Protein AF-A0A7V8E9N5-F1 (afdb_monomer)

Sequence (297 aa):
MLHFYQQNFPTTLIHPPKATRILRQSRQALAIQHSASRPSDLAAIDSMHSLQGAISPNDRQLIVYSAFGFARGIVDVPVGFNGELWDPLSQQYPLGAGYRWLSTLMRFTSPDRVSPFGKGGINSYAYALNDPVNNSDPDGQFSVARFFGRKYNSYKKLKEIYSWGEDGDGFYKTTNDFFRKPKLVIFTHGQGQTISIAGQNKTQAQLTSWMSSNKINPEDYRKITLLACNLGKTNFPQHLADSTGVVVRAAGGTIDTTAWIPQKEGYYTKISMRIRRLPGDLPEDIYRLKTYSPHPS

Radius of gyration: 24.33 Å; Cα contacts (8 Å, |Δi|>4): 647; chains: 1; bounding box: 58×36×73 Å

Nearest PDB structures (foldseek):
  7ban-assembly1_A  TM=7.636E-01  e=1.002E-06  Homo sapiens
  8h8c-assembly1_A  TM=7.986E-01  e=5.576E-06  Vibrio parahaemolyticus RIMD 2210633
  7bam-assembly1_B  TM=7.598E-01  e=2.741E-06  Homo sapiens
  8uy4-assembly1_A  TM=5.990E-01  e=6.379E-03  Acinetobacter baumannii AB307-0294
  6zq8-assembly1_A  TM=6.965E-01  e=1.477E+00  Thermochaetoides thermophila DSM 1495

InterPro domains:
  IPR022385 Rhs repeat-associated core [TIGR03696] (65-141)

Mean predicted aligned error: 13.63 Å

pLDDT: mean 85.36, std 11.29, range [35.47, 97.0]

Solvent-accessible surface area (backbone atoms only — not comparable to full-atom values): 16287 Å² total; per-residue (Å²): 122,48,79,39,68,55,97,67,40,78,36,36,40,40,48,86,95,45,36,40,35,48,44,61,61,90,65,39,58,49,30,40,39,50,56,69,99,53,75,53,23,42,41,42,55,50,98,68,24,23,41,40,24,42,38,38,100,90,49,73,49,77,48,68,64,48,72,72,48,51,62,78,87,85,69,101,58,60,54,25,49,63,43,35,48,47,39,83,87,82,59,30,31,44,29,32,69,56,69,29,37,40,34,82,84,61,24,38,80,51,74,39,87,44,26,48,88,46,77,32,32,72,53,36,34,58,40,23,82,77,38,48,83,62,20,36,36,74,61,43,56,40,59,39,56,70,59,76,89,58,75,60,59,65,46,64,48,23,46,80,76,48,73,43,84,88,82,63,30,26,39,28,32,42,71,89,51,96,90,46,60,31,40,39,39,38,35,38,53,38,59,70,62,26,36,44,55,88,89,40,78,30,40,54,68,54,44,52,54,51,30,53,77,68,75,46,62,63,76,66,25,67,28,40,34,44,52,26,30,37,29,44,72,40,64,39,44,44,55,43,3,47,74,51,72,30,37,23,30,21,26,42,27,49,61,51,74,49,65,47,74,62,95,50,91,94,59,52,29,31,42,36,34,43,60,47,84,58,98,88,64,59,88,84,56,48,70,54,66,44,76,27,68,43,66,87,129

Structure (mmCIF, N/CA/C/O backbone):
data_AF-A0A7V8E9N5-F1
#
_entry.id   AF-A0A7V8E9N5-F1
#
loop_
_atom_site.group_PDB
_atom_site.id
_atom_site.type_symbol
_atom_site.label_atom_id
_atom_site.label_alt_id
_atom_site.label_comp_id
_atom_site.label_asym_id
_atom_site.label_entity_id
_atom_site.label_seq_id
_atom_site.pdbx_PDB_ins_code
_atom_site.Cartn_x
_atom_site.Cartn_y
_atom_site.Cartn_z
_atom_site.occupancy
_atom_site.B_iso_or_equiv
_atom_site.auth_seq_id
_atom_site.auth_comp_id
_atom_site.auth_asym_id
_atom_site.auth_atom_id
_atom_site.pdbx_PDB_model_num
ATOM 1 N N . MET A 1 1 ? 9.302 0.357 -36.407 1.00 82.31 1 MET A N 1
ATOM 2 C CA . MET A 1 1 ? 9.460 -0.009 -34.984 1.00 82.31 1 MET A CA 1
ATOM 3 C C . MET A 1 1 ? 8.311 -0.924 -34.622 1.00 82.31 1 MET A C 1
ATOM 5 O O . MET A 1 1 ? 7.177 -0.561 -34.902 1.00 82.31 1 MET A O 1
ATOM 9 N N . LEU A 1 2 ? 8.603 -2.121 -34.116 1.00 89.12 2 LEU A N 1
ATOM 10 C CA . LEU A 1 2 ? 7.592 -3.130 -33.789 1.00 89.12 2 LEU A CA 1
ATOM 11 C C . LEU A 1 2 ? 7.706 -3.510 -32.314 1.00 89.12 2 LEU A C 1
ATOM 13 O O . LEU A 1 2 ? 8.799 -3.833 -31.843 1.00 89.12 2 LEU A O 1
ATOM 17 N N . HIS A 1 3 ? 6.580 -3.494 -31.604 1.00 90.19 3 HIS A N 1
ATOM 18 C CA . HIS A 1 3 ? 6.479 -3.914 -30.208 1.00 90.19 3 HIS A CA 1
ATOM 19 C C . HIS A 1 3 ? 5.551 -5.116 -30.107 1.00 90.19 3 HIS A C 1
ATOM 21 O O . HIS A 1 3 ? 4.402 -5.066 -30.535 1.00 90.19 3 HIS A O 1
ATOM 27 N N . PHE A 1 4 ? 6.054 -6.197 -29.526 1.00 90.44 4 PHE A N 1
ATOM 28 C CA . PHE A 1 4 ? 5.296 -7.417 -29.291 1.00 90.44 4 PHE A CA 1
ATOM 29 C C . PHE A 1 4 ? 4.929 -7.498 -27.817 1.00 90.44 4 PHE A C 1
ATOM 31 O O . PHE A 1 4 ? 5.773 -7.262 -26.951 1.00 90.44 4 PHE A O 1
ATOM 38 N N . TYR A 1 5 ? 3.677 -7.845 -27.538 1.00 86.81 5 TYR A N 1
ATOM 39 C CA . TYR A 1 5 ? 3.126 -7.891 -26.189 1.00 86.81 5 TYR A CA 1
ATOM 40 C C . TYR A 1 5 ? 2.687 -9.305 -25.820 1.00 86.81 5 TYR A C 1
ATOM 42 O O . TYR A 1 5 ? 2.202 -10.066 -26.654 1.00 86.81 5 TYR A O 1
ATOM 50 N N . GLN A 1 6 ? 2.802 -9.633 -24.537 1.00 82.31 6 GLN A N 1
ATOM 51 C CA . GLN A 1 6 ? 2.190 -10.810 -23.931 1.00 82.31 6 GLN A CA 1
ATOM 52 C C . GLN A 1 6 ? 1.475 -10.361 -22.659 1.00 82.31 6 GLN A C 1
ATOM 54 O O . GLN A 1 6 ? 2.101 -9.756 -21.789 1.00 82.31 6 GLN A O 1
ATOM 59 N N . GLN A 1 7 ? 0.171 -10.641 -22.555 1.00 75.00 7 GLN A N 1
ATOM 60 C CA . GLN A 1 7 ? -0.653 -10.252 -21.399 1.00 75.00 7 GLN A CA 1
ATOM 61 C C . GLN A 1 7 ? -0.499 -8.757 -21.028 1.00 75.00 7 GLN A C 1
ATOM 63 O O . GLN A 1 7 ? -0.314 -8.423 -19.863 1.00 75.00 7 GLN A O 1
ATOM 68 N N . ASN A 1 8 ? -0.548 -7.867 -22.030 1.00 75.62 8 ASN A N 1
ATOM 69 C CA . ASN A 1 8 ? -0.398 -6.401 -21.937 1.00 75.62 8 ASN A CA 1
ATOM 70 C C . ASN A 1 8 ? 0.996 -5.852 -21.589 1.00 75.62 8 ASN A C 1
ATOM 72 O O . ASN A 1 8 ? 1.156 -4.636 -21.539 1.00 75.62 8 ASN A O 1
ATOM 76 N N . PHE A 1 9 ? 2.025 -6.693 -21.445 1.00 81.31 9 PHE A N 1
ATOM 77 C CA . PHE A 1 9 ? 3.395 -6.223 -21.205 1.00 81.31 9 PHE A CA 1
ATOM 78 C C . PHE A 1 9 ? 4.304 -6.443 -22.430 1.00 81.31 9 PHE A C 1
ATOM 80 O O . PHE A 1 9 ? 4.218 -7.498 -23.065 1.00 81.31 9 PHE A O 1
ATOM 87 N N . PRO A 1 10 ? 5.235 -5.516 -22.744 1.00 83.31 10 PRO A N 1
ATOM 88 C CA . PRO A 1 10 ? 6.084 -5.580 -23.944 1.00 83.31 10 PRO A CA 1
ATOM 89 C C . PRO A 1 10 ? 7.164 -6.658 -23.804 1.00 83.31 10 PRO A C 1
ATOM 91 O O . PRO A 1 10 ? 7.978 -6.569 -22.895 1.00 83.31 10 PRO A O 1
ATOM 94 N N . THR A 1 11 ? 7.175 -7.711 -24.612 1.00 89.69 11 THR A N 1
ATOM 95 C CA . THR A 1 11 ? 8.134 -8.828 -24.489 1.00 89.69 11 THR A CA 1
ATOM 96 C C . THR A 1 11 ? 9.292 -8.733 -25.466 1.00 89.69 11 THR A C 1
ATOM 98 O O . THR A 1 11 ? 10.397 -9.175 -25.158 1.00 89.69 11 THR A O 1
ATOM 101 N N . THR A 1 12 ? 9.064 -8.192 -26.658 1.00 92.31 12 THR A N 1
ATOM 102 C CA . THR A 1 12 ? 10.096 -8.034 -27.686 1.00 92.31 12 THR A CA 1
ATOM 103 C C . THR A 1 12 ? 9.909 -6.699 -28.388 1.00 92.31 12 THR A C 1
ATOM 105 O O . THR A 1 12 ? 8.798 -6.343 -28.777 1.00 92.31 12 THR A O 1
ATOM 108 N N . LEU A 1 13 ? 11.003 -5.964 -28.546 1.00 92.06 13 LEU A N 1
ATOM 109 C CA . LEU A 1 13 ? 11.065 -4.694 -29.251 1.00 92.06 13 LEU A CA 1
ATOM 110 C C . LEU A 1 13 ? 12.025 -4.830 -30.420 1.00 92.06 13 LEU A C 1
ATOM 112 O O . LEU A 1 13 ? 13.173 -5.220 -30.229 1.00 92.06 13 LEU A O 1
ATOM 116 N N . ILE A 1 14 ? 11.563 -4.497 -31.621 1.00 91.00 14 ILE A N 1
ATOM 117 C CA . ILE A 1 14 ? 12.371 -4.538 -32.839 1.00 91.00 14 ILE A CA 1
ATOM 118 C C . ILE A 1 14 ? 12.472 -3.121 -33.402 1.00 91.00 14 ILE A C 1
ATOM 120 O O . ILE A 1 14 ? 11.495 -2.530 -33.879 1.00 91.00 14 ILE A O 1
ATOM 124 N N . HIS A 1 15 ? 13.688 -2.592 -33.346 1.00 86.94 15 HIS A N 1
ATOM 125 C CA . HIS A 1 15 ? 14.096 -1.293 -33.864 1.00 86.94 15 HIS A CA 1
ATOM 126 C C . HIS A 1 15 ? 15.335 -1.513 -34.740 1.00 86.94 15 HIS A C 1
ATOM 128 O O . HIS A 1 15 ? 16.449 -1.348 -34.245 1.00 86.94 15 HIS A O 1
ATOM 134 N N . PRO A 1 16 ? 15.171 -1.942 -36.008 1.00 82.62 16 PRO A N 1
ATOM 135 C CA . PRO A 1 16 ? 16.289 -2.394 -36.830 1.00 82.62 16 PRO A CA 1
ATOM 136 C C . PRO A 1 16 ? 17.441 -1.375 -36.861 1.00 82.62 16 PRO A C 1
ATOM 138 O O . PRO A 1 16 ? 17.175 -0.182 -37.019 1.00 82.62 16 PRO A O 1
ATOM 141 N N . PRO A 1 17 ? 18.701 -1.819 -36.686 1.00 85.88 17 PRO A N 1
ATOM 142 C CA . PRO A 1 17 ? 19.157 -3.215 -36.612 1.00 85.88 17 PRO A CA 1
ATOM 143 C C . PRO A 1 17 ? 19.067 -3.857 -35.211 1.00 85.88 17 PRO A C 1
ATOM 145 O O . PRO A 1 17 ? 19.466 -5.006 -35.043 1.00 85.88 17 PRO A O 1
ATOM 148 N N . LYS A 1 18 ? 18.562 -3.140 -34.199 1.00 87.50 18 LYS A N 1
ATOM 149 C CA . LYS A 1 18 ? 18.454 -3.616 -32.815 1.00 87.50 18 LYS A CA 1
ATOM 150 C C . LYS A 1 18 ? 17.177 -4.436 -32.587 1.00 87.50 18 LYS A C 1
ATOM 152 O O . LYS A 1 18 ? 16.090 -4.091 -33.057 1.00 87.50 18 LYS A O 1
ATOM 157 N N . ALA A 1 19 ? 17.291 -5.484 -31.784 1.00 90.06 19 ALA A N 1
ATOM 158 C CA . ALA A 1 19 ? 16.169 -6.183 -31.178 1.00 90.06 19 ALA A CA 1
ATOM 159 C C . ALA A 1 19 ? 16.453 -6.420 -29.693 1.00 90.06 19 ALA A C 1
ATOM 161 O O . ALA A 1 19 ? 17.541 -6.851 -29.326 1.00 90.06 19 ALA A O 1
ATOM 162 N N . THR A 1 20 ? 15.473 -6.160 -28.838 1.00 92.31 20 THR A N 1
ATOM 163 C CA . THR A 1 20 ? 15.589 -6.369 -27.394 1.00 92.31 20 THR A CA 1
ATOM 164 C C . THR A 1 20 ? 14.456 -7.267 -26.936 1.00 92.31 20 THR A C 1
ATOM 166 O O . THR A 1 20 ? 13.294 -7.047 -27.284 1.00 92.31 20 THR A O 1
ATOM 169 N N . ARG A 1 21 ? 14.779 -8.290 -26.150 1.00 93.56 21 ARG A N 1
ATOM 170 C CA . ARG A 1 21 ? 13.809 -9.201 -25.546 1.00 93.56 21 ARG A CA 1
ATOM 171 C C . ARG A 1 21 ? 13.861 -9.060 -24.034 1.00 93.56 21 ARG A C 1
ATOM 173 O O . ARG A 1 21 ? 14.930 -9.024 -23.439 1.00 93.56 21 ARG A O 1
ATOM 180 N N . ILE A 1 22 ? 12.693 -9.007 -23.410 1.00 93.62 22 ILE A N 1
ATOM 181 C CA . ILE A 1 22 ? 12.564 -8.888 -21.961 1.00 93.62 22 ILE A CA 1
ATOM 182 C C . ILE A 1 22 ? 12.092 -10.233 -21.420 1.00 93.62 22 ILE A C 1
ATOM 184 O O . ILE A 1 22 ? 10.970 -10.664 -21.697 1.00 93.62 22 ILE A O 1
ATOM 188 N N . LEU A 1 23 ? 12.946 -10.890 -20.639 1.00 92.44 23 LEU A N 1
ATOM 189 C CA . LEU A 1 23 ? 12.569 -12.068 -19.871 1.00 92.44 23 LEU A CA 1
ATOM 190 C C . LEU A 1 23 ? 11.848 -11.618 -18.601 1.00 92.44 23 LEU A C 1
ATOM 192 O O . LEU A 1 23 ? 12.339 -10.760 -17.864 1.00 92.44 23 LEU A O 1
ATOM 196 N N . ARG A 1 24 ? 10.684 -12.206 -18.331 1.00 87.00 24 ARG A N 1
ATOM 197 C CA . ARG A 1 24 ? 9.838 -11.809 -17.205 1.00 87.00 24 ARG A CA 1
ATOM 198 C C . ARG A 1 24 ? 9.033 -12.956 -16.623 1.00 87.00 24 ARG A C 1
ATOM 200 O O . ARG A 1 24 ? 8.704 -13.908 -17.325 1.00 87.00 24 ARG A O 1
ATOM 207 N N . GLN A 1 25 ? 8.631 -12.781 -15.370 1.00 82.31 25 GLN A N 1
ATOM 208 C CA . GLN A 1 25 ? 7.566 -13.546 -14.730 1.00 82.31 25 GLN A CA 1
ATOM 209 C C . GLN A 1 25 ? 6.447 -12.577 -14.339 1.00 82.31 25 GLN A C 1
ATOM 211 O O . GLN A 1 25 ? 6.631 -11.717 -13.479 1.00 82.31 25 GLN A O 1
ATOM 216 N N . SER A 1 26 ? 5.274 -12.691 -14.973 1.00 76.69 26 SER A N 1
ATOM 217 C CA . SER A 1 26 ? 4.211 -11.682 -14.836 1.00 76.69 26 SER A CA 1
ATOM 218 C C . SER A 1 26 ? 4.769 -10.274 -15.131 1.00 76.69 26 SER A C 1
ATOM 220 O O . SER A 1 26 ? 5.304 -10.058 -16.213 1.00 76.69 26 SER A O 1
ATOM 222 N N . ARG A 1 27 ? 4.701 -9.325 -14.189 1.00 77.06 27 ARG A N 1
ATOM 223 C CA . ARG A 1 27 ? 5.220 -7.949 -14.341 1.00 77.06 27 ARG A CA 1
ATOM 224 C C . ARG A 1 27 ? 6.674 -7.760 -13.924 1.00 77.06 27 ARG A C 1
ATOM 226 O O . ARG A 1 27 ? 7.213 -6.669 -14.074 1.00 77.06 27 ARG A O 1
ATOM 233 N N . GLN A 1 28 ? 7.303 -8.791 -13.376 1.00 85.44 28 GLN A N 1
ATOM 234 C CA . GLN A 1 28 ? 8.678 -8.716 -12.902 1.00 85.44 28 GLN A CA 1
ATOM 235 C C . GLN A 1 28 ? 9.622 -8.949 -14.077 1.00 85.44 28 GLN A C 1
ATOM 237 O O . GLN A 1 28 ? 9.700 -10.065 -14.594 1.00 85.44 28 GLN A O 1
ATOM 242 N N . ALA A 1 29 ? 10.323 -7.901 -14.513 1.00 90.44 29 ALA A N 1
ATOM 243 C CA . ALA A 1 29 ? 11.455 -8.053 -15.418 1.00 90.44 29 ALA A CA 1
ATOM 244 C C . ALA A 1 29 ? 12.590 -8.770 -14.675 1.00 90.44 29 ALA A C 1
ATOM 246 O O . ALA A 1 29 ? 12.949 -8.377 -13.568 1.00 90.44 29 ALA A O 1
ATOM 247 N N . LEU A 1 30 ? 13.113 -9.834 -15.280 1.00 92.44 30 LEU A N 1
ATOM 248 C CA . LEU A 1 30 ? 14.173 -10.668 -14.710 1.00 92.44 30 LEU A CA 1
ATOM 249 C C . LEU A 1 30 ? 15.496 -10.445 -15.441 1.00 92.44 30 LEU A C 1
ATOM 251 O O . LEU A 1 30 ? 16.545 -10.326 -14.813 1.00 92.44 30 LEU A O 1
ATOM 255 N N . ALA A 1 31 ? 15.439 -10.359 -16.769 1.00 94.44 31 ALA A N 1
ATOM 256 C CA . ALA A 1 31 ? 16.600 -10.088 -17.599 1.00 94.44 31 ALA A CA 1
ATOM 257 C C . ALA A 1 31 ? 16.205 -9.367 -18.891 1.00 94.44 31 ALA A C 1
ATOM 259 O O . ALA A 1 31 ? 15.068 -9.475 -19.363 1.00 94.44 31 ALA A O 1
ATOM 260 N N . ILE A 1 32 ? 17.161 -8.654 -19.474 1.00 94.19 32 ILE A N 1
ATOM 261 C CA . ILE A 1 32 ? 17.034 -7.963 -20.753 1.00 94.19 32 ILE A CA 1
ATOM 262 C C . ILE A 1 32 ? 18.094 -8.543 -21.683 1.00 94.19 32 ILE A C 1
ATOM 264 O O . ILE A 1 32 ? 19.291 -8.460 -21.424 1.00 94.19 32 ILE A O 1
ATOM 268 N N . GLN A 1 33 ? 17.641 -9.165 -22.763 1.00 93.06 33 GLN A N 1
ATOM 269 C CA . GLN A 1 33 ? 18.494 -9.714 -23.801 1.00 93.06 33 GLN A CA 1
ATOM 270 C C . GLN A 1 33 ? 18.547 -8.742 -24.975 1.00 93.06 33 GLN A C 1
ATOM 272 O O . GLN A 1 33 ? 17.512 -8.271 -25.450 1.00 93.06 33 GLN A O 1
ATOM 277 N N . HIS A 1 34 ? 19.749 -8.495 -25.475 1.00 89.31 34 HIS A N 1
ATOM 278 C CA . HIS A 1 34 ? 19.997 -7.614 -26.610 1.00 89.31 34 HIS A CA 1
ATOM 279 C C . HIS A 1 34 ? 20.359 -8.424 -27.854 1.00 89.31 34 HIS A C 1
ATOM 281 O O . HIS A 1 34 ? 20.921 -9.513 -27.763 1.00 89.31 34 HIS A O 1
ATOM 287 N N . SER A 1 35 ? 20.039 -7.892 -29.029 1.00 82.31 35 SER A N 1
ATOM 288 C CA . SER A 1 35 ? 20.574 -8.358 -30.306 1.00 82.31 35 SER A CA 1
ATOM 289 C C . SER A 1 35 ? 22.056 -8.007 -30.414 1.00 82.31 35 SER A C 1
ATOM 291 O O . SER A 1 35 ? 22.456 -6.950 -29.926 1.00 82.31 35 SER A O 1
ATOM 293 N N . ALA A 1 36 ? 22.817 -8.813 -31.158 1.00 69.19 36 ALA A N 1
ATOM 294 C CA . ALA A 1 36 ? 24.282 -8.768 -31.267 1.00 69.19 36 ALA A CA 1
ATOM 295 C C . ALA A 1 36 ? 25.010 -9.327 -30.026 1.00 69.19 36 ALA A C 1
ATOM 297 O O . ALA A 1 36 ? 24.382 -9.737 -29.056 1.00 69.19 36 ALA A O 1
ATOM 298 N N . SER A 1 37 ? 26.345 -9.390 -30.064 1.00 72.62 37 SER A N 1
ATOM 299 C CA . SER A 1 37 ? 27.216 -9.995 -29.037 1.00 72.62 37 SER A CA 1
ATOM 300 C C . SER A 1 37 ? 27.291 -9.209 -27.714 1.00 72.62 37 SER A C 1
ATOM 302 O O . SER A 1 37 ? 28.296 -9.283 -27.005 1.00 72.62 37 SER A O 1
ATOM 304 N N . ARG A 1 38 ? 26.256 -8.428 -27.378 1.00 82.38 38 ARG A N 1
ATOM 305 C CA . ARG A 1 38 ? 26.140 -7.743 -26.088 1.00 82.38 38 ARG A CA 1
ATOM 306 C C . ARG A 1 38 ? 25.656 -8.755 -25.038 1.00 82.38 38 ARG A C 1
ATOM 308 O O . ARG A 1 38 ? 24.696 -9.481 -25.304 1.00 82.38 38 ARG A O 1
ATOM 315 N N . PRO A 1 39 ? 26.282 -8.816 -23.850 1.00 88.50 39 PRO A N 1
ATOM 316 C CA . PRO A 1 39 ? 25.782 -9.637 -22.755 1.00 88.50 39 PRO A CA 1
ATOM 317 C C . PRO A 1 39 ? 24.338 -9.275 -22.391 1.00 88.50 39 PRO A C 1
ATOM 319 O O . PRO A 1 39 ? 23.899 -8.143 -22.585 1.00 88.50 39 PRO A O 1
ATOM 322 N N . SER A 1 40 ? 23.598 -10.240 -21.850 1.00 92.38 40 SER A N 1
ATOM 323 C CA . SER A 1 40 ? 22.281 -9.949 -21.276 1.00 92.38 40 SER A CA 1
ATOM 324 C C . SER A 1 40 ? 22.438 -9.216 -19.947 1.00 92.38 40 SER A C 1
ATOM 326 O O . SER A 1 40 ? 23.343 -9.530 -19.173 1.00 92.38 40 SER A O 1
ATOM 328 N N . ASP A 1 41 ? 21.530 -8.285 -19.672 1.00 93.94 41 ASP A N 1
ATOM 329 C CA . ASP A 1 41 ? 21.475 -7.586 -18.395 1.00 93.94 41 ASP A CA 1
ATOM 330 C C . ASP A 1 41 ? 20.549 -8.334 -17.432 1.00 93.94 41 ASP A C 1
ATOM 332 O O . ASP A 1 41 ? 19.427 -8.702 -17.789 1.00 93.94 41 ASP A O 1
ATOM 336 N N . LEU A 1 42 ? 20.982 -8.511 -16.188 1.00 95.81 42 LEU A N 1
ATOM 337 C CA . LEU A 1 42 ? 20.103 -8.859 -15.079 1.00 95.81 42 LEU A CA 1
ATOM 338 C C . LEU A 1 42 ? 19.360 -7.610 -14.607 1.00 95.81 42 LEU A C 1
ATOM 340 O O . LEU A 1 42 ? 19.957 -6.550 -14.403 1.00 95.81 42 LEU A O 1
ATOM 344 N N . ALA A 1 43 ? 18.050 -7.749 -14.422 1.00 94.81 43 ALA A N 1
ATOM 345 C CA . ALA A 1 43 ? 17.187 -6.664 -13.988 1.00 94.81 43 ALA A CA 1
ATOM 346 C C . ALA A 1 43 ? 17.100 -6.622 -12.456 1.00 94.81 43 ALA A C 1
ATOM 348 O O . ALA A 1 43 ? 16.636 -7.566 -11.817 1.00 94.81 43 ALA A O 1
ATOM 349 N N . ALA A 1 44 ? 17.496 -5.499 -11.863 1.00 94.12 44 ALA A N 1
ATOM 350 C CA . ALA A 1 44 ? 17.208 -5.181 -10.471 1.00 94.12 44 ALA A CA 1
ATOM 351 C C . ALA A 1 44 ? 15.928 -4.342 -10.412 1.00 94.12 44 ALA A C 1
ATOM 353 O O . ALA A 1 44 ? 15.882 -3.245 -10.967 1.00 94.12 44 ALA A O 1
ATOM 354 N N . ILE A 1 45 ? 14.889 -4.842 -9.742 1.00 91.19 45 ILE A N 1
ATOM 355 C CA . ILE A 1 45 ? 13.580 -4.181 -9.650 1.00 91.19 45 ILE A CA 1
ATOM 356 C C . ILE A 1 45 ? 13.181 -3.914 -8.199 1.00 91.19 45 ILE A C 1
ATOM 358 O O . ILE A 1 45 ? 13.553 -4.660 -7.292 1.00 91.19 45 ILE A O 1
ATOM 362 N N . ASP A 1 46 ? 12.384 -2.871 -7.977 1.00 86.62 46 ASP A N 1
ATOM 363 C CA . ASP A 1 46 ? 11.758 -2.622 -6.678 1.00 86.62 46 ASP A CA 1
ATOM 364 C C . ASP A 1 46 ? 10.446 -3.412 -6.487 1.00 86.62 46 ASP A C 1
ATOM 366 O O . ASP A 1 46 ? 9.999 -4.191 -7.337 1.00 86.62 46 ASP A O 1
ATOM 370 N N . SER A 1 47 ? 9.787 -3.193 -5.345 1.00 81.75 47 SER A N 1
ATOM 371 C CA . SER A 1 47 ? 8.511 -3.846 -5.027 1.00 81.75 47 SER A CA 1
ATOM 372 C C . SER A 1 47 ? 7.340 -3.442 -5.935 1.00 81.75 47 SER A C 1
ATOM 374 O O . SER A 1 47 ? 6.350 -4.170 -5.988 1.00 81.75 47 SER A O 1
ATOM 376 N N . MET A 1 48 ? 7.455 -2.318 -6.648 1.00 81.19 48 MET A N 1
ATOM 377 C CA . MET A 1 48 ? 6.484 -1.831 -7.633 1.00 81.19 48 MET A CA 1
ATOM 378 C C . MET A 1 48 ? 6.819 -2.294 -9.064 1.00 81.19 48 MET A C 1
ATOM 380 O O . MET A 1 48 ? 6.025 -2.086 -9.987 1.00 81.19 48 MET A O 1
ATOM 384 N N . HIS A 1 49 ? 7.924 -3.033 -9.219 1.00 88.00 49 HIS A N 1
ATOM 385 C CA . HIS A 1 49 ? 8.504 -3.528 -10.470 1.00 88.00 49 HIS A CA 1
ATOM 386 C C . HIS A 1 49 ? 9.203 -2.457 -11.307 1.00 88.00 49 HIS A C 1
ATOM 388 O O . HIS A 1 49 ? 9.503 -2.705 -12.472 1.00 88.00 49 HIS A O 1
ATOM 394 N N . SER A 1 50 ? 9.490 -1.288 -10.731 1.00 92.12 50 SER A N 1
ATOM 395 C CA . SER A 1 50 ? 10.316 -0.291 -11.410 1.00 92.12 50 SER A CA 1
ATOM 396 C C . SER A 1 50 ? 11.748 -0.799 -11.501 1.00 92.12 50 SER A C 1
ATOM 398 O O . SER A 1 50 ? 12.300 -1.279 -10.508 1.00 92.12 50 SER A O 1
ATOM 400 N N . LEU A 1 51 ? 12.349 -0.692 -12.684 1.00 93.81 51 LEU A N 1
ATOM 401 C CA . LEU A 1 51 ? 13.721 -1.132 -12.913 1.00 93.81 51 LEU A CA 1
ATOM 402 C C . LEU A 1 51 ? 14.726 -0.163 -12.283 1.00 93.81 51 LEU A C 1
ATOM 404 O O . LEU A 1 51 ? 14.965 0.906 -12.829 1.00 93.81 51 LEU A O 1
ATOM 408 N N . GLN A 1 52 ? 15.338 -0.555 -11.171 1.00 94.81 52 GLN A N 1
ATOM 409 C CA . GLN A 1 52 ? 16.358 0.210 -10.444 1.00 94.81 52 GLN A CA 1
ATOM 410 C C . GLN A 1 52 ? 17.766 0.012 -11.027 1.00 94.81 52 GLN A C 1
ATOM 412 O O . GLN A 1 52 ? 18.666 0.817 -10.787 1.00 94.81 52 GLN A O 1
ATOM 417 N N . GLY A 1 53 ? 17.975 -1.050 -11.808 1.00 93.62 53 GLY A N 1
ATOM 418 C CA . GLY A 1 53 ? 19.196 -1.191 -12.587 1.00 93.62 53 GLY A CA 1
ATOM 419 C C . GLY A 1 53 ? 19.195 -2.340 -13.586 1.00 93.62 53 GLY A C 1
ATOM 420 O O . GLY A 1 53 ? 18.469 -3.321 -13.427 1.00 93.62 53 GLY A O 1
ATOM 421 N N . ALA A 1 54 ? 20.046 -2.199 -14.597 1.00 93.94 54 ALA A N 1
ATOM 422 C CA . ALA A 1 54 ? 20.387 -3.217 -15.583 1.00 93.94 54 ALA A CA 1
ATOM 423 C C . ALA A 1 54 ? 21.883 -3.526 -15.435 1.00 93.94 54 ALA A C 1
ATOM 425 O O . ALA A 1 54 ? 22.717 -2.619 -15.498 1.00 93.94 54 ALA A O 1
ATOM 426 N N . ILE A 1 55 ? 22.209 -4.784 -15.132 1.00 94.00 55 ILE A N 1
ATOM 427 C CA . ILE A 1 55 ? 23.555 -5.192 -14.714 1.00 94.00 55 ILE A CA 1
ATOM 428 C C . ILE A 1 55 ? 24.063 -6.300 -15.632 1.00 94.00 55 ILE A C 1
ATOM 430 O O . ILE A 1 55 ? 23.472 -7.377 -15.684 1.00 94.00 55 ILE A O 1
ATOM 434 N N . SER A 1 56 ? 25.194 -6.070 -16.285 1.00 91.88 56 SER A N 1
ATOM 435 C CA . SER A 1 56 ? 25.947 -7.069 -17.044 1.00 91.88 56 SER A CA 1
ATOM 436 C C . SER A 1 56 ? 27.368 -7.211 -16.479 1.00 91.88 56 SER A C 1
ATOM 438 O O . SER A 1 56 ? 27.758 -6.435 -15.606 1.00 91.88 56 SER A O 1
ATOM 440 N N . PRO A 1 57 ? 28.178 -8.180 -16.949 1.00 89.00 57 PRO A N 1
ATOM 441 C CA . PRO A 1 57 ? 29.545 -8.354 -16.454 1.00 89.00 57 PRO A CA 1
ATOM 442 C C . PRO A 1 57 ? 30.439 -7.113 -16.593 1.00 89.00 57 PRO A C 1
ATOM 444 O O . PRO A 1 57 ? 31.315 -6.906 -15.761 1.00 89.00 57 PRO A O 1
ATOM 447 N N . ASN A 1 58 ? 30.209 -6.293 -17.623 1.00 85.88 58 ASN A N 1
ATOM 448 C CA . ASN A 1 58 ? 31.087 -5.173 -17.977 1.00 85.88 58 ASN A CA 1
ATOM 449 C C . ASN A 1 58 ? 30.428 -3.799 -17.803 1.00 85.88 58 ASN A C 1
ATOM 451 O O . ASN A 1 58 ? 31.101 -2.786 -17.971 1.00 85.88 58 ASN A O 1
ATOM 455 N N . ASP A 1 59 ? 29.127 -3.752 -17.516 1.00 87.12 59 ASP A N 1
ATOM 456 C CA . ASP A 1 59 ? 28.373 -2.504 -17.443 1.00 87.12 59 ASP A CA 1
ATOM 457 C C . ASP A 1 59 ? 27.262 -2.585 -16.394 1.00 87.12 59 ASP A C 1
ATOM 459 O O . ASP A 1 59 ? 26.644 -3.633 -16.181 1.00 87.12 59 ASP A O 1
ATOM 463 N N . ARG A 1 60 ? 27.001 -1.457 -15.739 1.00 90.62 60 ARG A N 1
ATOM 464 C CA . ARG A 1 60 ? 25.961 -1.317 -14.728 1.00 90.62 60 ARG A CA 1
ATOM 465 C C . ARG A 1 60 ? 25.301 0.040 -14.870 1.00 90.62 60 ARG A C 1
ATOM 467 O O . ARG A 1 60 ? 25.859 1.060 -14.471 1.00 90.62 60 ARG A O 1
ATOM 474 N N . GLN A 1 61 ? 24.049 0.021 -15.299 1.00 91.00 61 GLN A N 1
ATOM 475 C CA . GLN A 1 61 ? 23.202 1.198 -15.279 1.00 91.00 61 GLN A CA 1
ATOM 476 C C . GLN A 1 61 ? 22.313 1.174 -14.043 1.00 91.00 61 GLN A C 1
ATOM 478 O O . GLN A 1 61 ? 21.556 0.228 -13.826 1.00 91.00 61 GLN A O 1
ATOM 483 N N . LEU A 1 62 ? 22.400 2.224 -13.232 1.00 93.12 62 LEU A N 1
ATOM 484 C CA . LEU A 1 62 ? 21.501 2.460 -12.108 1.00 93.12 62 LEU A CA 1
ATOM 485 C C . LEU A 1 62 ? 20.490 3.534 -12.482 1.00 93.12 62 LEU A C 1
ATOM 487 O O . LEU A 1 62 ? 20.838 4.524 -13.123 1.00 93.12 62 LEU A O 1
ATOM 491 N N . ILE A 1 63 ? 19.244 3.338 -12.066 1.00 93.94 63 ILE A N 1
ATOM 492 C CA . ILE A 1 63 ? 18.140 4.236 -12.380 1.00 93.94 63 ILE A CA 1
ATOM 493 C C . ILE A 1 63 ? 17.437 4.593 -11.078 1.00 93.94 63 ILE A C 1
ATOM 495 O O . ILE A 1 63 ? 17.083 3.717 -10.296 1.00 93.94 63 ILE A O 1
ATOM 499 N N . VAL A 1 64 ? 17.230 5.890 -10.856 1.00 93.69 64 VAL A N 1
ATOM 500 C CA . VAL A 1 64 ? 16.510 6.419 -9.695 1.00 93.69 64 VAL A CA 1
ATOM 501 C C . VAL A 1 64 ? 15.303 7.193 -10.198 1.00 93.69 64 VAL A C 1
ATOM 503 O O . VAL A 1 64 ? 15.449 8.113 -11.004 1.00 93.69 64 VAL A O 1
ATOM 506 N N . TYR A 1 65 ? 14.119 6.824 -9.715 1.00 94.62 65 TYR A N 1
ATOM 507 C CA . TYR A 1 65 ? 12.861 7.447 -10.117 1.00 94.62 65 TYR A CA 1
ATOM 508 C C . TYR A 1 65 ? 12.348 8.423 -9.063 1.00 94.62 65 TYR A C 1
ATOM 510 O O . TYR A 1 65 ? 12.470 8.191 -7.860 1.00 94.62 65 TYR A O 1
ATOM 518 N N . SER A 1 66 ? 11.682 9.480 -9.523 1.00 94.75 66 SER A N 1
ATOM 519 C CA . SER A 1 66 ? 10.722 10.208 -8.697 1.00 94.75 66 SER A CA 1
ATOM 520 C C . SER A 1 66 ? 9.495 9.337 -8.398 1.00 94.75 66 SER A C 1
ATOM 522 O O . SER A 1 66 ? 9.265 8.316 -9.050 1.00 94.75 66 SER A O 1
ATOM 524 N N . ALA A 1 67 ? 8.646 9.776 -7.464 1.00 93.25 67 ALA A N 1
ATOM 525 C CA . ALA A 1 67 ? 7.393 9.084 -7.149 1.00 93.25 67 ALA A CA 1
ATOM 526 C C . ALA A 1 67 ? 6.503 8.849 -8.389 1.00 93.25 67 ALA A C 1
ATOM 528 O O . ALA A 1 67 ? 5.820 7.835 -8.472 1.00 93.25 67 ALA A O 1
ATOM 529 N N . PHE A 1 68 ? 6.543 9.757 -9.369 1.00 95.12 68 PHE A N 1
ATOM 530 C CA . PHE A 1 68 ? 5.767 9.678 -10.611 1.00 95.12 68 PHE A CA 1
ATOM 531 C C . PHE A 1 68 ? 6.531 9.035 -11.781 1.00 95.12 68 PHE A C 1
ATOM 533 O O . PHE A 1 68 ? 6.086 9.120 -12.922 1.00 95.12 68 PHE A O 1
ATOM 540 N N . GLY A 1 69 ? 7.671 8.390 -11.522 1.00 93.94 69 GLY A N 1
ATOM 541 C CA . GLY A 1 69 ? 8.389 7.610 -12.532 1.00 93.94 69 GLY A CA 1
ATOM 542 C C . GLY A 1 69 ? 9.330 8.406 -13.433 1.00 93.94 69 GLY A C 1
ATOM 543 O O . GLY A 1 69 ? 9.863 7.850 -14.394 1.00 93.94 69 GLY A O 1
ATOM 544 N N . PHE A 1 70 ? 9.574 9.685 -13.137 1.00 93.88 70 PHE A N 1
ATOM 545 C CA . PHE A 1 70 ? 10.587 10.457 -13.857 1.00 93.88 70 PHE A CA 1
ATOM 546 C C . PHE A 1 70 ? 11.986 9.998 -13.445 1.00 93.88 70 PHE A C 1
ATOM 548 O O . PHE A 1 70 ? 12.294 9.964 -12.255 1.00 93.88 70 PHE A O 1
ATOM 555 N N . ALA A 1 71 ? 12.838 9.715 -14.423 1.00 91.19 71 ALA A N 1
ATOM 556 C CA . ALA A 1 71 ? 14.258 9.459 -14.231 1.00 91.19 71 ALA A CA 1
ATOM 557 C C . ALA A 1 71 ? 15.051 10.095 -15.379 1.00 91.19 71 ALA A C 1
ATOM 559 O O . ALA A 1 71 ? 14.538 10.266 -16.485 1.00 91.19 71 ALA A O 1
ATOM 560 N N . ARG A 1 72 ? 16.308 10.460 -15.116 1.00 85.06 72 ARG A N 1
ATOM 561 C CA . ARG A 1 72 ? 17.227 11.005 -16.126 1.00 85.06 72 ARG A CA 1
ATOM 562 C C . ARG A 1 72 ? 18.220 9.936 -16.563 1.00 85.06 72 ARG A C 1
ATOM 564 O O . ARG A 1 72 ? 18.618 9.107 -15.754 1.00 85.06 72 ARG A O 1
ATOM 571 N N . GLY A 1 73 ? 18.655 10.000 -17.821 1.00 79.38 73 GLY A N 1
ATOM 572 C CA . GLY A 1 73 ? 19.761 9.171 -18.311 1.00 79.38 73 GLY A CA 1
ATOM 573 C C . GLY A 1 73 ? 19.437 7.679 -18.442 1.00 79.38 73 GLY A C 1
ATOM 574 O O . GLY A 1 73 ? 20.340 6.856 -18.309 1.00 79.38 73 GLY A O 1
ATOM 575 N N . ILE A 1 74 ? 18.173 7.318 -18.697 1.00 84.19 74 ILE A N 1
ATOM 576 C CA . ILE A 1 74 ? 17.821 5.957 -19.130 1.00 84.19 74 ILE A CA 1
ATOM 577 C C . ILE A 1 74 ? 18.314 5.780 -20.571 1.00 84.19 74 ILE A C 1
ATOM 579 O O . ILE A 1 74 ? 17.976 6.576 -21.446 1.00 84.19 74 ILE A O 1
ATOM 583 N N . VAL A 1 75 ? 19.106 4.741 -20.818 1.00 81.62 75 VAL A N 1
ATOM 584 C CA . VAL A 1 75 ? 19.785 4.485 -22.099 1.00 81.62 75 VAL A CA 1
ATOM 585 C C . VAL A 1 75 ? 19.681 3.002 -22.406 1.00 81.62 75 VAL A C 1
ATOM 587 O O . VAL A 1 75 ? 19.988 2.200 -21.544 1.00 81.62 75 VAL A O 1
ATOM 590 N N . ASP A 1 76 ? 19.261 2.635 -23.618 1.00 81.00 76 ASP A N 1
ATOM 591 C CA . ASP A 1 76 ? 19.218 1.240 -24.097 1.00 81.00 76 ASP A CA 1
ATOM 592 C C . ASP A 1 76 ? 18.465 0.235 -23.183 1.00 81.00 76 ASP A C 1
ATOM 594 O O . ASP A 1 76 ? 18.642 -0.977 -23.303 1.00 81.00 76 ASP A O 1
ATOM 598 N N . VAL A 1 77 ? 17.558 0.711 -22.322 1.00 87.19 77 VAL A N 1
ATOM 599 C CA . VAL A 1 77 ? 16.683 -0.131 -21.495 1.00 87.19 77 VAL A CA 1
ATOM 600 C C . VAL A 1 77 ? 15.217 0.116 -21.879 1.00 87.19 77 VAL A C 1
ATOM 602 O O . VAL A 1 77 ? 14.733 1.240 -21.742 1.00 87.19 77 VAL A O 1
ATOM 605 N N . PRO A 1 78 ? 14.478 -0.914 -22.334 1.00 88.62 78 PRO A N 1
ATOM 606 C CA . PRO A 1 78 ? 13.101 -0.748 -22.803 1.00 88.62 78 PRO A CA 1
ATOM 607 C C . PRO A 1 78 ? 12.045 -0.705 -21.688 1.00 88.62 78 PRO A C 1
ATOM 609 O O . PRO A 1 78 ? 10.898 -0.373 -21.960 1.00 88.62 78 PRO A O 1
ATOM 612 N N . VAL A 1 79 ? 12.383 -1.078 -20.450 1.00 90.75 79 VAL A N 1
ATOM 613 C CA . VAL A 1 79 ? 11.439 -1.170 -19.322 1.00 90.75 79 VAL A CA 1
ATOM 614 C C . VAL A 1 79 ? 11.907 -0.270 -18.190 1.00 90.75 79 VAL A C 1
ATOM 616 O O . VAL A 1 79 ? 13.069 -0.345 -17.802 1.00 90.75 79 VAL A O 1
ATOM 619 N N . GLY A 1 80 ? 11.007 0.547 -17.646 1.00 92.56 80 GLY A N 1
ATOM 620 C CA . GLY A 1 80 ? 11.331 1.518 -16.602 1.00 92.56 80 GLY A CA 1
ATOM 621 C C . GLY A 1 80 ? 10.393 1.443 -15.400 1.00 92.56 80 GLY A C 1
ATOM 622 O O . GLY A 1 80 ? 10.232 0.390 -14.774 1.00 92.56 80 GLY A O 1
ATOM 623 N N . PHE A 1 81 ? 9.792 2.583 -15.058 1.00 93.31 81 PHE A N 1
ATOM 624 C CA . PHE A 1 81 ? 8.866 2.730 -13.937 1.00 93.31 81 PHE A CA 1
ATOM 625 C C . PHE A 1 81 ? 7.711 1.721 -13.989 1.00 93.31 81 PHE A C 1
ATOM 627 O O . PHE A 1 81 ? 7.098 1.509 -15.033 1.00 93.31 81 PHE A O 1
ATOM 634 N N . ASN A 1 82 ? 7.396 1.092 -12.852 1.00 90.19 82 ASN A N 1
ATOM 635 C CA . ASN A 1 82 ? 6.313 0.114 -12.703 1.00 90.19 82 ASN A CA 1
ATOM 636 C C . ASN A 1 82 ? 6.343 -1.085 -13.671 1.00 90.19 82 ASN A C 1
ATOM 638 O O . ASN A 1 82 ? 5.321 -1.767 -13.834 1.00 90.19 82 ASN A O 1
ATOM 642 N N . GLY A 1 83 ? 7.497 -1.373 -14.277 1.00 89.19 83 GLY A N 1
ATOM 643 C CA . GLY A 1 83 ? 7.646 -2.414 -15.292 1.00 89.19 83 GLY A CA 1
ATOM 644 C C . GLY A 1 83 ? 7.013 -2.044 -16.638 1.00 89.19 83 GLY A C 1
ATOM 645 O O . GLY A 1 83 ? 6.824 -2.921 -17.481 1.00 89.19 83 GLY A O 1
ATOM 646 N N . GLU A 1 84 ? 6.665 -0.770 -16.829 1.00 90.75 84 GLU A N 1
ATOM 647 C CA . GLU A 1 84 ? 6.089 -0.244 -18.062 1.00 90.75 84 GLU A CA 1
ATOM 648 C C . GLU A 1 84 ? 7.169 0.037 -19.105 1.00 90.75 84 GLU A C 1
ATOM 650 O O . GLU A 1 84 ? 8.352 0.202 -18.789 1.00 90.75 84 GLU A O 1
ATOM 655 N N . LEU A 1 85 ? 6.743 0.096 -20.366 1.00 91.62 85 LEU A N 1
ATOM 656 C CA . LEU A 1 85 ? 7.620 0.463 -21.467 1.00 91.62 85 LEU A CA 1
ATOM 657 C C . LEU A 1 85 ? 8.117 1.900 -21.287 1.00 91.62 85 LEU A C 1
ATOM 659 O O . LEU A 1 85 ? 7.308 2.795 -21.072 1.00 91.62 85 LEU A O 1
ATOM 663 N N . TRP A 1 86 ? 9.417 2.131 -21.425 1.00 92.06 86 TRP A N 1
ATOM 664 C CA . TRP A 1 86 ? 9.951 3.484 -21.550 1.00 92.06 86 TRP A CA 1
ATOM 665 C C . TRP A 1 86 ? 10.026 3.870 -23.029 1.00 92.06 86 TRP A C 1
ATOM 667 O O . TRP A 1 86 ? 10.714 3.197 -23.798 1.00 92.06 86 TRP A O 1
ATOM 677 N N . ASP A 1 87 ? 9.334 4.942 -23.431 1.00 90.31 87 ASP A N 1
ATOM 678 C CA . ASP A 1 87 ? 9.486 5.513 -24.770 1.00 90.31 87 ASP A CA 1
ATOM 679 C C . ASP A 1 87 ? 10.504 6.671 -24.751 1.00 90.31 87 ASP A C 1
ATOM 681 O O . ASP A 1 87 ? 10.203 7.752 -24.235 1.00 90.31 87 ASP A O 1
ATOM 685 N N . PRO A 1 88 ? 11.710 6.488 -25.319 1.00 85.44 88 PRO A N 1
ATOM 686 C CA . PRO A 1 88 ? 12.776 7.483 -25.233 1.00 85.44 88 PRO A CA 1
ATOM 687 C C . PRO A 1 88 ? 12.513 8.738 -26.077 1.00 85.44 88 PRO A C 1
ATOM 689 O O . PRO A 1 88 ? 13.126 9.770 -25.813 1.00 85.44 88 PRO A O 1
ATOM 692 N N . LEU A 1 89 ? 11.630 8.669 -27.082 1.00 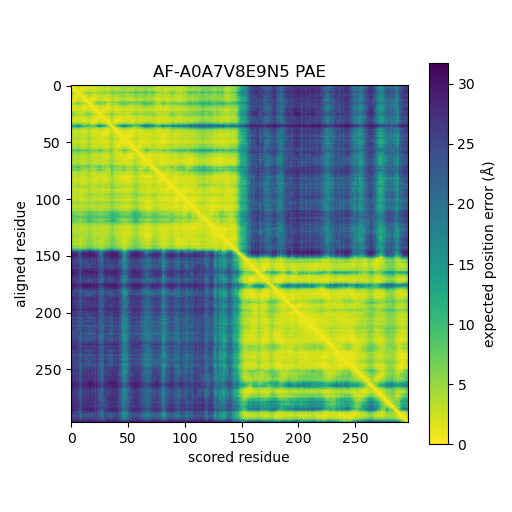86.81 89 LEU A N 1
ATOM 693 C CA . LEU A 1 89 ? 11.333 9.801 -27.964 1.00 86.81 89 LEU A CA 1
ATOM 694 C C . LEU A 1 89 ? 10.423 10.821 -27.278 1.00 86.81 89 LEU A C 1
ATOM 696 O O . LEU A 1 89 ? 10.736 12.008 -27.236 1.00 86.81 89 LEU A O 1
ATOM 700 N N . SER A 1 90 ? 9.308 10.356 -26.720 1.00 88.62 90 SER A N 1
ATOM 701 C CA . SER A 1 90 ? 8.356 11.195 -25.987 1.00 88.62 90 SER A CA 1
ATOM 702 C C . SER A 1 90 ? 8.775 11.453 -24.538 1.00 88.62 90 SER A C 1
ATOM 704 O O . SER A 1 90 ? 8.290 12.413 -23.937 1.00 88.62 90 SER A O 1
ATOM 706 N N . GLN A 1 91 ? 9.656 10.611 -23.979 1.00 89.88 91 GLN A N 1
ATOM 707 C CA . GLN A 1 91 ? 9.990 10.562 -22.552 1.00 89.88 91 GLN A CA 1
ATOM 708 C C . GLN A 1 91 ? 8.766 10.279 -21.666 1.00 89.88 91 GLN A C 1
ATOM 710 O O . GLN A 1 91 ? 8.566 10.907 -20.622 1.00 89.88 91 GLN A O 1
ATOM 715 N N . GLN A 1 92 ? 7.920 9.348 -22.104 1.00 93.56 92 GLN A N 1
ATOM 716 C CA . GLN A 1 92 ? 6.662 8.987 -21.449 1.00 93.56 92 GLN A CA 1
ATOM 717 C C . GLN A 1 92 ? 6.513 7.470 -21.336 1.00 93.56 92 GLN A C 1
ATOM 719 O O . GLN A 1 92 ? 7.221 6.698 -21.987 1.00 93.56 92 GLN A O 1
ATOM 724 N N . TYR A 1 93 ? 5.552 7.045 -20.516 1.00 94.12 93 TYR A N 1
ATOM 725 C CA . TYR A 1 93 ? 5.188 5.637 -20.382 1.00 94.12 93 TYR A CA 1
ATOM 726 C C . TYR A 1 93 ? 3.822 5.379 -21.045 1.00 94.12 93 TYR A C 1
ATOM 728 O O . TYR A 1 93 ? 2.821 5.929 -20.578 1.00 94.12 93 TYR A O 1
ATOM 736 N N . PRO A 1 94 ? 3.734 4.558 -22.108 1.00 93.25 94 PRO A N 1
ATOM 737 C CA . PRO A 1 94 ? 2.470 4.146 -22.720 1.00 93.25 94 PRO A CA 1
ATOM 738 C C . PRO A 1 94 ? 1.814 2.999 -21.923 1.00 93.25 94 PRO A C 1
ATOM 740 O O . PRO A 1 94 ? 1.967 1.820 -22.251 1.00 93.25 94 PRO A O 1
ATOM 743 N N . LEU A 1 95 ? 1.076 3.342 -20.864 1.00 91.69 95 LEU A N 1
ATOM 744 C CA . LEU A 1 95 ? 0.410 2.387 -19.966 1.00 91.69 95 LEU A CA 1
ATOM 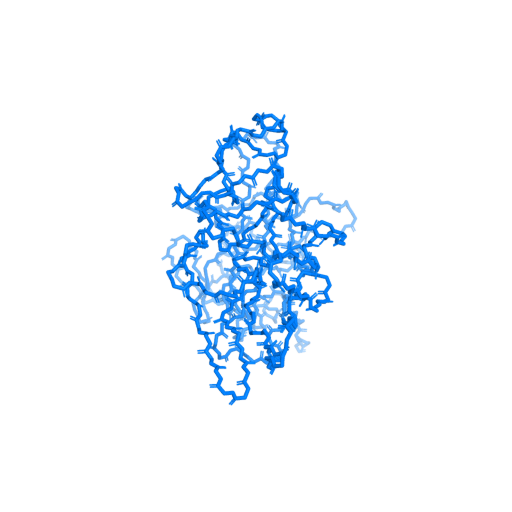745 C C . LEU A 1 95 ? -0.763 1.689 -20.668 1.00 91.69 95 LEU A C 1
ATOM 747 O O . LEU A 1 95 ? -1.350 2.215 -21.618 1.00 91.69 95 LEU A O 1
ATOM 751 N N . GLY A 1 96 ? -1.113 0.488 -20.197 1.00 87.94 96 GLY A N 1
ATOM 752 C CA . GLY A 1 96 ? -2.222 -0.283 -20.761 1.00 87.94 96 GLY A CA 1
ATOM 753 C C . GLY A 1 96 ? -2.002 -0.689 -22.213 1.00 87.94 96 GLY A C 1
ATOM 754 O O . GLY A 1 96 ? -2.936 -0.638 -23.007 1.00 87.94 96 GLY A O 1
ATOM 755 N N . ALA A 1 97 ? -0.759 -1.032 -22.567 1.00 86.00 97 ALA A N 1
ATOM 756 C CA . ALA A 1 97 ? -0.338 -1.278 -23.947 1.00 86.00 97 ALA A CA 1
ATOM 757 C C . ALA A 1 97 ? -0.632 -0.089 -24.890 1.00 86.00 97 ALA A C 1
ATOM 759 O O . ALA A 1 97 ? -1.063 -0.272 -26.026 1.00 86.00 97 ALA A O 1
ATOM 760 N N . GLY A 1 98 ? -0.395 1.137 -24.409 1.00 89.31 98 GLY A N 1
ATOM 761 C CA . GLY A 1 98 ? -0.570 2.367 -25.188 1.00 89.31 98 GLY A CA 1
ATOM 762 C C . GLY A 1 98 ? -1.955 3.002 -25.116 1.00 89.31 98 GLY A C 1
ATOM 763 O O . GLY A 1 98 ? -2.209 3.953 -25.853 1.00 89.31 98 GLY A O 1
ATOM 764 N N . TYR A 1 99 ? -2.830 2.534 -24.223 1.00 91.62 99 TYR A N 1
ATOM 765 C CA . TYR A 1 99 ? -4.153 3.122 -24.018 1.00 91.62 99 TYR A CA 1
ATOM 766 C C . TYR A 1 99 ? -4.084 4.588 -23.551 1.00 91.62 99 TYR A C 1
ATOM 768 O O . TYR A 1 99 ? -4.777 5.447 -24.099 1.00 91.62 99 TYR A O 1
ATOM 776 N N . ARG A 1 100 ? -3.221 4.892 -22.571 1.00 94.00 100 ARG A N 1
ATOM 777 C CA . ARG A 1 100 ? -2.932 6.264 -22.119 1.00 94.00 100 ARG A CA 1
ATOM 778 C C . ARG A 1 100 ? -1.451 6.439 -21.820 1.00 94.00 100 ARG A C 1
ATOM 780 O O . ARG A 1 100 ? -0.778 5.513 -21.376 1.00 94.00 100 ARG A O 1
ATOM 787 N N . TRP A 1 101 ? -0.954 7.653 -22.032 1.00 95.88 101 TRP A N 1
ATOM 788 C CA . TRP A 1 101 ? 0.460 7.970 -21.860 1.00 95.88 101 TRP A CA 1
ATOM 789 C C . TRP A 1 101 ? 0.661 8.782 -20.586 1.00 95.88 101 TRP A C 1
ATOM 791 O O . TRP A 1 101 ? 0.042 9.833 -20.413 1.00 95.88 101 TRP A O 1
ATOM 801 N N . LEU A 1 102 ? 1.501 8.283 -19.680 1.00 96.69 102 LEU A N 1
ATOM 802 C CA . LEU A 1 102 ? 1.905 8.988 -18.469 1.00 96.69 102 LEU A CA 1
ATOM 803 C C . LEU A 1 102 ? 3.066 9.927 -18.798 1.00 96.69 102 LEU A C 1
ATOM 805 O O . LEU A 1 102 ? 4.148 9.485 -19.188 1.00 96.69 102 LEU A O 1
ATOM 809 N N . SER A 1 103 ? 2.823 11.221 -18.619 1.00 94.75 103 SER A N 1
ATOM 810 C CA . SER A 1 103 ? 3.771 12.288 -18.916 1.00 94.75 103 SER A CA 1
ATOM 811 C C . SER A 1 103 ? 4.648 12.649 -17.716 1.00 94.75 103 SER A C 1
ATOM 813 O O . SER A 1 103 ? 4.284 12.435 -16.558 1.00 94.75 103 SER A O 1
ATOM 815 N N . THR A 1 104 ? 5.766 13.321 -17.995 1.00 92.38 104 THR A N 1
ATOM 816 C CA . THR A 1 104 ? 6.600 14.021 -17.006 1.00 92.38 104 THR A CA 1
ATOM 817 C C . THR A 1 104 ? 5.834 15.094 -16.219 1.00 92.38 104 THR A C 1
ATOM 819 O O . THR A 1 104 ? 6.265 15.477 -15.134 1.00 92.38 104 THR A O 1
ATOM 822 N N . LEU A 1 105 ? 4.654 15.511 -16.699 1.00 94.19 105 LEU A N 1
ATOM 823 C CA . LEU A 1 105 ? 3.688 16.355 -15.982 1.00 94.19 105 LEU A CA 1
ATOM 824 C C . LEU A 1 105 ? 2.922 15.627 -14.857 1.00 94.19 105 LEU A C 1
ATOM 826 O O . LEU A 1 105 ? 1.959 16.178 -14.320 1.00 94.19 105 LEU A O 1
ATOM 830 N N . MET A 1 106 ? 3.316 14.396 -14.506 1.00 96.06 106 MET A N 1
ATOM 831 C CA . MET A 1 106 ? 2.739 13.609 -13.402 1.00 96.06 106 MET A CA 1
ATOM 832 C C . MET A 1 106 ? 1.257 13.250 -13.608 1.00 96.06 106 MET A C 1
ATOM 834 O O . MET A 1 106 ? 0.503 13.062 -12.655 1.00 96.06 106 MET A O 1
ATOM 838 N N . ARG A 1 107 ? 0.820 13.169 -14.868 1.00 95.88 107 ARG A N 1
ATOM 839 C CA . ARG A 1 107 ? -0.564 12.878 -15.263 1.00 95.88 107 ARG A CA 1
ATOM 840 C C . ARG A 1 107 ? -0.629 12.205 -16.625 1.00 95.88 107 ARG A C 1
ATOM 842 O O . ARG A 1 107 ? 0.350 12.219 -17.375 1.00 95.88 107 ARG A O 1
ATOM 849 N N . PHE A 1 108 ? -1.796 11.665 -16.953 1.00 96.69 108 PHE A N 1
ATOM 850 C CA . PHE A 1 108 ? -2.070 11.186 -18.300 1.00 96.69 108 PHE A CA 1
ATOM 851 C C . PHE A 1 108 ? -2.195 12.347 -19.294 1.00 96.69 108 PHE A C 1
ATOM 853 O O . PHE A 1 108 ? -2.631 13.439 -18.928 1.00 96.69 108 PHE A O 1
ATOM 860 N N . THR A 1 109 ? -1.810 12.119 -20.549 1.00 96.31 109 THR A N 1
ATOM 861 C CA . THR A 1 109 ? -1.924 13.109 -21.640 1.00 96.31 109 THR A CA 1
ATOM 862 C C . THR A 1 109 ? -3.303 13.138 -22.297 1.00 96.31 109 THR A C 1
ATOM 864 O O . THR A 1 109 ? -3.609 14.073 -23.033 1.00 96.31 109 THR A O 1
ATOM 867 N N . SER A 1 110 ? -4.149 12.147 -22.018 1.00 94.44 110 SER A N 1
ATOM 868 C CA . SER A 1 110 ? -5.515 12.040 -22.526 1.00 94.44 110 SER A CA 1
ATOM 869 C C . SER A 1 110 ? -6.499 11.705 -21.399 1.00 94.44 110 SER A C 1
ATOM 871 O O . SER A 1 110 ? -6.117 11.056 -20.416 1.00 94.44 110 SER A O 1
ATOM 873 N N . PRO A 1 111 ? -7.765 12.152 -21.511 1.00 93.12 111 PRO A N 1
ATOM 874 C CA . PRO A 1 111 ? -8.792 11.816 -20.537 1.00 93.12 111 PRO A CA 1
ATOM 875 C C . PRO A 1 111 ? -9.187 10.340 -20.651 1.00 93.12 111 PRO A C 1
ATOM 877 O O . PRO A 1 111 ? -9.237 9.776 -21.744 1.00 93.12 111 PRO A O 1
ATOM 880 N N . ASP A 1 112 ? -9.514 9.722 -19.520 1.00 89.19 112 ASP A N 1
ATOM 881 C CA . ASP A 1 112 ? -10.073 8.373 -19.482 1.00 89.19 112 ASP A CA 1
ATOM 882 C C . ASP A 1 112 ? -11.584 8.331 -19.729 1.00 89.19 112 ASP A C 1
ATOM 884 O O . ASP A 1 112 ? -12.333 9.190 -19.263 1.00 89.19 112 ASP A O 1
ATOM 888 N N . ARG A 1 113 ? -12.032 7.282 -20.428 1.00 87.00 113 ARG A N 1
ATOM 889 C CA . ARG A 1 113 ? -13.447 7.071 -20.774 1.00 87.00 113 ARG A CA 1
ATOM 890 C C . ARG A 1 113 ? -14.296 6.552 -19.611 1.00 87.00 113 ARG A C 1
ATOM 892 O O . ARG A 1 113 ? -15.519 6.621 -19.688 1.00 87.00 113 ARG A O 1
ATOM 899 N N . VAL A 1 114 ? -13.676 5.953 -18.589 1.00 78.62 114 VAL A N 1
ATOM 900 C CA . VAL A 1 114 ? -14.362 5.442 -17.393 1.00 78.62 114 VAL A CA 1
ATOM 901 C C . VAL A 1 114 ? -14.362 6.457 -16.243 1.00 78.62 114 VAL A C 1
ATOM 903 O O . VAL A 1 114 ? -14.983 6.206 -15.214 1.00 78.62 114 VAL A O 1
ATOM 906 N N . SER A 1 115 ? -13.750 7.626 -16.419 1.00 79.38 115 SER A N 1
ATOM 907 C CA . SER A 1 115 ? -13.939 8.830 -15.605 1.00 79.38 115 SER A CA 1
ATOM 908 C C . SER A 1 115 ? -15.048 9.733 -16.180 1.00 79.38 115 SER A C 1
ATOM 910 O O . SER A 1 115 ? -15.314 9.687 -17.378 1.00 79.38 115 SER A O 1
ATOM 912 N N . PRO A 1 116 ? -15.705 10.590 -15.371 1.00 80.19 116 PRO A N 1
ATOM 913 C CA . PRO A 1 116 ? -15.525 10.774 -13.929 1.00 80.19 116 PRO A CA 1
ATOM 914 C C . PRO A 1 116 ? -16.379 9.832 -13.060 1.00 80.19 116 PRO A C 1
ATOM 916 O O . PRO A 1 116 ? -16.149 9.730 -11.857 1.00 80.19 116 PRO A O 1
ATOM 919 N N . PHE A 1 117 ? -17.373 9.160 -13.651 1.00 81.44 117 PHE A N 1
ATOM 920 C CA . PHE A 1 117 ? -18.428 8.448 -12.912 1.00 81.44 117 PHE A CA 1
ATOM 921 C C . PHE A 1 117 ? -18.203 6.936 -12.761 1.00 81.44 117 PHE A C 1
ATOM 923 O O . PHE A 1 117 ? -18.974 6.264 -12.078 1.00 81.44 117 PHE A O 1
ATOM 930 N N . GLY A 1 118 ? -17.174 6.381 -13.400 1.00 74.94 118 GLY A N 1
ATOM 931 C CA . GLY A 1 118 ? -16.787 4.980 -13.269 1.00 74.94 118 GLY A CA 1
ATOM 932 C C . GLY A 1 118 ? -15.543 4.793 -12.399 1.00 74.94 118 GLY A C 1
ATOM 933 O O . GLY A 1 118 ? -15.254 5.566 -11.486 1.00 74.94 118 GLY A O 1
ATOM 934 N N . LYS A 1 119 ? -14.794 3.717 -12.663 1.00 69.56 119 LYS A N 1
ATOM 935 C CA . LYS A 1 119 ? -13.675 3.280 -11.807 1.00 69.56 119 LYS A CA 1
ATOM 936 C C . LYS A 1 119 ? -12.443 4.191 -11.861 1.00 69.56 119 LYS A C 1
ATOM 938 O O . LYS A 1 119 ? -11.625 4.114 -10.949 1.00 69.56 119 LYS A O 1
ATOM 943 N N . GLY A 1 120 ? -12.318 5.040 -12.883 1.00 69.44 120 GLY A N 1
ATOM 944 C CA . GLY A 1 120 ? -11.200 5.980 -13.038 1.00 69.44 120 GLY A CA 1
ATOM 945 C C . GLY A 1 120 ? -11.231 7.148 -12.042 1.00 69.44 120 GLY A C 1
ATOM 946 O O . GLY A 1 120 ? -10.221 7.815 -11.833 1.00 69.44 120 GLY A O 1
ATOM 947 N N . GLY A 1 121 ? -12.369 7.375 -11.373 1.00 76.06 121 GLY A N 1
ATOM 948 C CA . GLY A 1 121 ? -12.553 8.481 -10.433 1.00 76.06 121 GLY A CA 1
ATOM 949 C C . GLY A 1 121 ? -12.766 9.828 -11.127 1.00 76.06 121 GLY A C 1
ATOM 950 O O . GLY A 1 121 ? -12.742 9.924 -12.351 1.00 76.06 121 GLY A O 1
ATOM 951 N N . ILE A 1 122 ? -12.986 10.879 -10.333 1.00 82.00 122 ILE A N 1
ATOM 952 C CA . ILE A 1 122 ? -13.504 12.173 -10.813 1.00 82.00 122 ILE A CA 1
ATOM 953 C C . ILE A 1 122 ? -12.542 12.881 -11.782 1.00 82.00 122 ILE A C 1
ATOM 955 O O . ILE A 1 122 ? -12.982 13.536 -12.723 1.00 82.00 122 ILE A O 1
ATOM 959 N N . ASN A 1 123 ? -11.229 12.758 -11.580 1.00 88.38 123 ASN A N 1
ATOM 960 C CA . ASN A 1 123 ? -10.238 13.397 -12.443 1.00 88.38 123 ASN A CA 1
ATOM 961 C C . ASN A 1 123 ? -9.774 12.438 -13.549 1.00 88.38 123 ASN A C 1
ATOM 963 O O . ASN A 1 123 ? -8.967 11.546 -13.295 1.00 88.38 123 ASN A O 1
ATOM 967 N N . SER A 1 124 ? -10.223 12.677 -14.782 1.00 92.31 124 SER A N 1
ATOM 968 C CA . SER A 1 124 ? -9.931 11.839 -15.954 1.00 92.31 124 SER A CA 1
ATOM 969 C C . SER A 1 124 ? -8.459 11.817 -16.389 1.00 92.31 124 SER A C 1
ATOM 971 O O . SER A 1 124 ? -8.076 10.949 -17.175 1.00 92.31 124 SER A O 1
ATOM 973 N N . TYR A 1 125 ? -7.625 12.723 -15.869 1.00 95.06 125 TYR A N 1
ATOM 974 C CA . TYR A 1 125 ? -6.188 12.798 -16.156 1.00 95.06 125 TYR A CA 1
ATOM 975 C C . TYR A 1 125 ? -5.311 12.277 -15.010 1.00 95.06 125 TYR A C 1
ATOM 977 O O . TYR A 1 125 ? -4.099 12.132 -15.186 1.00 95.06 125 TYR A O 1
ATOM 985 N N . ALA A 1 126 ? -5.879 12.019 -13.829 1.00 92.75 126 ALA A N 1
ATOM 986 C CA . ALA A 1 126 ? -5.097 11.631 -12.661 1.00 92.75 126 ALA A CA 1
ATOM 987 C C . ALA A 1 126 ? -4.456 10.252 -12.854 1.00 92.75 126 ALA A C 1
ATOM 989 O O . ALA A 1 126 ? -5.126 9.276 -13.187 1.00 92.75 126 ALA A O 1
ATOM 990 N N . TYR A 1 127 ? -3.156 10.166 -12.575 1.00 94.25 127 TYR A N 1
ATOM 991 C CA . TYR A 1 127 ? -2.455 8.894 -12.472 1.00 94.25 127 TYR A CA 1
ATOM 992 C C . TYR A 1 127 ? -2.449 8.416 -11.022 1.00 94.25 127 TYR A C 1
ATOM 994 O O . TYR A 1 127 ? -2.162 9.196 -10.116 1.00 94.25 127 TYR A O 1
ATOM 1002 N N . ALA A 1 128 ? -2.759 7.134 -10.802 1.00 89.69 128 ALA A N 1
ATOM 1003 C CA . ALA A 1 128 ? -2.656 6.477 -9.497 1.00 89.69 128 ALA A CA 1
ATOM 1004 C C . ALA A 1 128 ? -3.404 7.196 -8.346 1.00 89.69 128 ALA A C 1
ATOM 1006 O O . ALA A 1 128 ? -3.010 7.087 -7.186 1.00 89.69 128 ALA A O 1
ATOM 1007 N N . LEU A 1 129 ? -4.479 7.939 -8.656 1.00 86.94 129 LEU A N 1
ATOM 1008 C CA . LEU A 1 129 ? -5.187 8.830 -7.715 1.00 86.94 129 LEU A CA 1
ATOM 1009 C C . LEU A 1 129 ? -4.263 9.856 -7.025 1.00 86.94 129 LEU A C 1
ATOM 1011 O O . LEU A 1 129 ? -4.501 10.234 -5.884 1.00 86.94 129 LEU A O 1
ATOM 1015 N N . ASN A 1 130 ? -3.211 10.298 -7.721 1.00 88.56 130 ASN A N 1
ATOM 1016 C CA . ASN A 1 130 ? -2.125 11.141 -7.210 1.00 88.56 130 ASN A CA 1
ATOM 1017 C C . ASN A 1 130 ? -1.280 10.505 -6.087 1.00 88.56 130 ASN A C 1
ATOM 1019 O O . ASN A 1 130 ? -0.509 11.206 -5.440 1.00 88.56 130 ASN A O 1
ATOM 1023 N N . ASP A 1 131 ? -1.366 9.185 -5.895 1.00 86.69 131 ASP A N 1
ATOM 1024 C CA . ASP A 1 131 ? -0.538 8.425 -4.952 1.00 86.69 131 ASP A CA 1
ATOM 1025 C C . ASP A 1 131 ? 0.165 7.240 -5.654 1.00 86.69 131 ASP A C 1
ATOM 1027 O O . ASP A 1 131 ? -0.193 6.070 -5.470 1.00 86.69 131 ASP A O 1
ATOM 1031 N N . PRO A 1 132 ? 1.163 7.528 -6.511 1.00 90.38 132 PRO A N 1
ATOM 1032 C CA . PRO A 1 132 ? 1.875 6.526 -7.309 1.00 90.38 132 PRO A CA 1
ATOM 1033 C C . PRO A 1 132 ? 2.859 5.663 -6.506 1.00 90.38 132 PRO A C 1
ATOM 1035 O O . PRO A 1 132 ? 3.368 4.671 -7.025 1.00 90.38 132 PRO A O 1
ATOM 1038 N N . VAL A 1 133 ? 3.121 6.014 -5.242 1.00 84.62 133 VAL A N 1
ATOM 1039 C CA . VAL A 1 133 ? 3.938 5.197 -4.333 1.00 84.62 133 VAL A CA 1
ATOM 1040 C C . VAL A 1 133 ? 3.146 3.977 -3.864 1.00 84.62 133 VAL A C 1
ATOM 1042 O O . VAL A 1 133 ? 3.698 2.881 -3.752 1.00 84.62 133 VAL A O 1
ATOM 1045 N N . ASN A 1 134 ? 1.846 4.147 -3.610 1.00 78.00 134 ASN A N 1
ATOM 1046 C CA . ASN A 1 134 ? 0.991 3.077 -3.092 1.00 78.00 134 ASN A CA 1
ATOM 1047 C C . ASN A 1 134 ? 0.113 2.419 -4.162 1.00 78.00 134 ASN A C 1
ATOM 1049 O O . ASN A 1 134 ? -0.319 1.269 -3.999 1.00 78.00 134 ASN A O 1
ATOM 1053 N N . ASN A 1 135 ? -0.145 3.127 -5.260 1.00 83.06 135 ASN A N 1
ATOM 1054 C CA . ASN A 1 135 ? -1.032 2.680 -6.319 1.00 83.06 135 ASN A CA 1
ATOM 1055 C C . ASN A 1 135 ? -0.338 2.652 -7.681 1.00 83.06 135 ASN A C 1
ATOM 1057 O O . ASN A 1 135 ? 0.742 3.192 -7.893 1.00 83.06 135 ASN A O 1
ATOM 1061 N N . SER A 1 136 ? -0.984 1.999 -8.637 1.00 86.06 136 SER A N 1
ATOM 1062 C CA . SER A 1 136 ? -0.559 2.005 -10.032 1.00 86.06 136 SER A CA 1
ATOM 1063 C C . SER A 1 136 ? -1.751 1.794 -10.946 1.00 86.06 136 SER A C 1
ATOM 1065 O O . SER A 1 136 ? -2.761 1.273 -10.492 1.00 86.06 136 SER A O 1
ATOM 1067 N N . ASP A 1 137 ? -1.614 2.107 -12.227 1.00 89.12 137 ASP A N 1
ATOM 1068 C CA . ASP A 1 137 ? -2.688 1.955 -13.213 1.00 89.12 137 ASP A CA 1
ATOM 1069 C C . ASP A 1 137 ? -2.213 1.085 -14.402 1.00 89.12 137 ASP A C 1
ATOM 1071 O O . ASP A 1 137 ? -1.722 1.608 -15.396 1.00 89.12 137 ASP A O 1
ATOM 1075 N N . PRO A 1 138 ? -2.231 -0.257 -14.283 1.00 82.50 138 PRO A N 1
ATOM 1076 C CA . PRO A 1 138 ? -1.600 -1.172 -15.239 1.00 82.50 138 PRO A CA 1
ATOM 1077 C C . PRO A 1 138 ? -2.262 -1.190 -16.616 1.00 82.50 138 PRO A C 1
ATOM 1079 O O . PRO A 1 138 ? -1.586 -1.396 -17.620 1.00 82.50 138 PRO A O 1
ATOM 1082 N N . ASP A 1 139 ? -3.584 -1.036 -16.654 1.00 85.19 139 ASP A N 1
ATOM 1083 C CA . ASP A 1 139 ? -4.366 -0.993 -17.889 1.00 85.19 139 ASP A CA 1
ATOM 1084 C C . ASP A 1 139 ? -4.575 0.438 -18.391 1.00 85.19 139 ASP A C 1
ATOM 1086 O O . ASP A 1 139 ? -5.173 0.646 -19.448 1.00 85.19 139 ASP A O 1
ATOM 1090 N N . GLY A 1 140 ? -4.061 1.416 -17.644 1.00 87.31 140 GLY A N 1
ATOM 1091 C CA . GLY A 1 140 ? -4.257 2.816 -17.925 1.00 87.31 140 GLY A CA 1
ATOM 1092 C C . GLY A 1 140 ? -5.727 3.203 -17.851 1.00 87.31 140 GLY A C 1
ATOM 1093 O O . GLY A 1 140 ? -6.073 4.156 -18.515 1.00 87.31 140 GLY A O 1
ATOM 1094 N N . GLN A 1 141 ? -6.615 2.529 -17.124 1.00 84.12 141 GLN A N 1
ATOM 1095 C CA . GLN A 1 141 ? -8.026 2.924 -16.978 1.00 84.12 141 GLN A CA 1
ATOM 1096 C C . GLN A 1 141 ? -8.377 3.256 -15.534 1.00 84.12 141 GLN A C 1
ATOM 1098 O O . GLN A 1 141 ? -9.140 4.187 -15.275 1.00 84.12 141 GLN A O 1
ATOM 1103 N N . PHE A 1 142 ? -7.848 2.498 -14.577 1.00 79.12 142 PHE A N 1
ATOM 1104 C CA . PHE A 1 142 ? -8.131 2.745 -13.175 1.00 79.12 142 PHE A CA 1
ATOM 1105 C C . PHE A 1 142 ? -6.965 2.382 -12.266 1.00 79.12 142 PHE A C 1
ATOM 1107 O O . PHE A 1 142 ? -6.282 1.367 -12.396 1.00 79.12 142 PHE A O 1
ATOM 1114 N N . SER A 1 143 ? -6.808 3.211 -11.240 1.00 83.06 143 SER A N 1
ATOM 1115 C CA . SER A 1 143 ? -5.835 2.984 -10.186 1.00 83.06 143 SER A CA 1
ATOM 1116 C C . SER A 1 143 ? -6.179 1.723 -9.391 1.00 83.06 143 SER A C 1
ATOM 1118 O O . SER A 1 143 ? -7.250 1.603 -8.791 1.00 83.06 143 SER A O 1
ATOM 1120 N N . VAL A 1 144 ? -5.236 0.790 -9.341 1.00 72.88 144 VAL A N 1
ATOM 1121 C CA . VAL A 1 144 ? -5.229 -0.339 -8.415 1.00 72.88 144 VAL A CA 1
ATOM 1122 C C . VAL A 1 144 ? -4.169 -0.120 -7.353 1.00 72.88 144 VAL A C 1
ATOM 1124 O O . VAL A 1 144 ? -2.992 0.119 -7.642 1.00 72.88 144 VAL A O 1
ATOM 1127 N N . ALA A 1 145 ? -4.573 -0.287 -6.097 1.00 69.12 145 ALA A N 1
ATOM 1128 C CA . ALA A 1 145 ? -3.621 -0.393 -5.005 1.00 69.12 145 ALA A CA 1
ATOM 1129 C C . ALA A 1 145 ? -2.773 -1.648 -5.231 1.00 69.12 145 ALA A C 1
ATOM 1131 O O . ALA A 1 145 ? -3.260 -2.777 -5.195 1.00 69.12 145 ALA A O 1
ATOM 1132 N N . ARG A 1 146 ? -1.482 -1.485 -5.503 1.00 60.66 146 ARG A N 1
ATOM 1133 C CA . ARG A 1 146 ? -0.657 -2.589 -6.021 1.00 60.66 146 ARG A CA 1
ATOM 1134 C C . ARG A 1 146 ? -0.318 -3.649 -4.963 1.00 60.66 146 ARG A C 1
ATOM 1136 O O . ARG A 1 146 ? 0.282 -4.676 -5.259 1.00 60.66 146 ARG A O 1
ATOM 1143 N N . PHE A 1 147 ? -0.799 -3.451 -3.737 1.00 48.62 147 PHE A N 1
ATOM 1144 C CA . PHE A 1 147 ? -0.822 -4.460 -2.681 1.00 48.62 147 PHE A CA 1
ATOM 1145 C C . PHE A 1 147 ? -2.043 -5.401 -2.753 1.00 48.62 147 PHE A C 1
ATOM 1147 O O . PHE A 1 147 ? -2.216 -6.243 -1.865 1.00 48.62 147 PHE A O 1
ATOM 1154 N N . PHE A 1 148 ? -2.853 -5.340 -3.820 1.00 35.47 148 PHE A N 1
ATOM 1155 C CA . PHE A 1 148 ? -3.860 -6.359 -4.133 1.00 35.47 148 PHE A CA 1
ATOM 1156 C C . PHE A 1 148 ? -3.188 -7.700 -4.474 1.00 35.47 148 PHE A C 1
ATOM 1158 O O . PHE A 1 148 ? -2.754 -7.962 -5.588 1.00 35.47 148 PHE A O 1
ATOM 1165 N N . GLY A 1 149 ? -3.083 -8.538 -3.441 1.00 39.25 1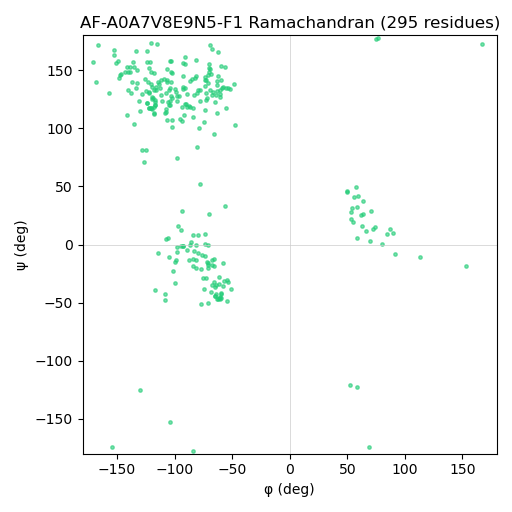49 GLY A N 1
ATOM 1166 C CA . GLY A 1 149 ? -2.423 -9.846 -3.441 1.00 39.25 149 GLY A CA 1
ATOM 1167 C C . GLY A 1 149 ? -1.900 -10.239 -2.054 1.00 39.25 149 GLY A C 1
ATOM 1168 O O . GLY A 1 149 ? -1.706 -11.419 -1.768 1.00 39.25 149 GLY A O 1
ATOM 1169 N N . ARG A 1 150 ? -1.745 -9.274 -1.135 1.00 45.09 150 ARG A N 1
ATOM 1170 C CA . ARG A 1 150 ? -1.422 -9.527 0.278 1.00 45.09 150 ARG A CA 1
ATOM 1171 C C . ARG A 1 150 ? -2.578 -9.035 1.153 1.00 45.09 150 ARG A C 1
ATOM 1173 O O . ARG A 1 150 ? -2.995 -7.891 1.051 1.00 45.09 150 ARG A O 1
ATOM 1180 N N . LYS A 1 151 ? -3.149 -9.939 1.961 1.00 47.59 151 LYS A N 1
ATOM 1181 C CA . LYS A 1 151 ? -4.383 -9.752 2.752 1.00 47.59 151 LYS A CA 1
ATOM 1182 C C . LYS A 1 151 ? -4.382 -8.425 3.535 1.00 47.59 151 LYS A C 1
ATOM 1184 O O . LYS A 1 151 ? -3.789 -8.352 4.607 1.00 47.59 151 LYS A O 1
ATOM 1189 N N . TYR A 1 152 ? -5.109 -7.415 3.058 1.00 55.97 152 TYR A N 1
ATOM 1190 C CA . TYR A 1 152 ? -5.534 -6.301 3.905 1.00 55.97 152 TYR A CA 1
ATOM 1191 C C . TYR A 1 152 ? -6.413 -6.852 5.033 1.00 55.97 152 TYR A C 1
ATOM 1193 O O . TYR A 1 152 ? -7.344 -7.623 4.771 1.00 55.97 152 TYR A O 1
ATOM 1201 N N . ASN A 1 153 ? -6.164 -6.452 6.282 1.00 70.06 153 ASN A N 1
ATOM 1202 C CA . ASN A 1 153 ? -7.173 -6.652 7.320 1.00 70.06 153 ASN A CA 1
ATOM 1203 C C . ASN A 1 153 ? -8.199 -5.531 7.127 1.00 70.06 153 ASN A C 1
ATOM 1205 O O . ASN A 1 153 ? -7.944 -4.379 7.471 1.00 70.06 153 ASN A O 1
ATOM 1209 N N . SER A 1 154 ? -9.324 -5.859 6.489 1.00 79.50 154 SER A N 1
ATOM 1210 C CA . SER A 1 154 ? -10.430 -4.924 6.287 1.00 79.50 154 SER A CA 1
ATOM 1211 C C . SER A 1 154 ? -11.565 -5.255 7.245 1.00 79.50 154 SER A C 1
ATOM 1213 O O . SER A 1 154 ? -12.083 -6.375 7.263 1.00 79.50 154 SER A O 1
ATOM 1215 N N . TYR A 1 155 ? -11.951 -4.261 8.030 1.00 85.81 155 TYR A N 1
ATOM 1216 C CA . TYR A 1 155 ? -13.054 -4.296 8.969 1.00 85.81 155 TYR A CA 1
ATOM 1217 C C . TYR A 1 155 ? -14.184 -3.461 8.379 1.00 85.81 155 TYR A C 1
ATOM 1219 O O . TYR A 1 155 ? -14.094 -2.241 8.280 1.00 85.81 155 TYR A O 1
ATOM 1227 N N . LYS A 1 156 ? -15.229 -4.144 7.913 1.00 87.06 156 LYS A N 1
ATOM 1228 C CA . LYS A 1 156 ? -16.410 -3.533 7.294 1.00 87.06 156 LYS A CA 1
ATOM 1229 C C . LYS A 1 156 ? -17.572 -3.551 8.274 1.00 87.06 156 LYS A C 1
ATOM 1231 O O . LYS A 1 156 ? -17.625 -4.438 9.129 1.00 87.06 156 LYS A O 1
ATOM 1236 N N . LYS A 1 157 ? -18.542 -2.663 8.051 1.00 88.62 157 LYS A N 1
ATOM 1237 C CA . LYS A 1 157 ? -19.767 -2.584 8.853 1.00 88.62 157 LYS A CA 1
ATOM 1238 C C . LYS A 1 157 ? -19.443 -2.351 10.338 1.00 88.62 157 LYS A C 1
ATOM 1240 O O . LYS A 1 157 ? -19.861 -3.101 11.221 1.00 88.62 157 LYS A O 1
ATOM 1245 N N . LEU A 1 158 ? -18.589 -1.360 10.585 1.00 90.81 158 LEU A N 1
ATOM 1246 C CA . LEU A 1 158 ? -18.232 -0.912 11.921 1.00 90.81 158 LEU A CA 1
ATOM 1247 C C . LEU A 1 158 ? -19.206 0.175 12.378 1.00 90.81 158 LEU A C 1
ATOM 1249 O O . LEU A 1 158 ? -19.447 1.137 11.653 1.00 90.81 158 LEU A O 1
ATOM 1253 N N . LYS A 1 159 ? -19.764 0.015 13.576 1.00 91.44 159 LYS A N 1
ATOM 1254 C CA . LYS A 1 159 ? -20.492 1.066 14.283 1.00 91.44 159 LYS A CA 1
ATOM 1255 C C . LYS A 1 159 ? -19.534 1.738 15.256 1.00 91.44 159 LYS A C 1
ATOM 1257 O O . LYS A 1 159 ? -18.882 1.045 16.038 1.00 91.44 159 LYS A O 1
ATOM 1262 N N . GLU A 1 160 ? -19.454 3.055 15.186 1.00 91.06 160 GLU A N 1
ATOM 1263 C CA . GLU A 1 160 ? -18.684 3.861 16.127 1.00 91.06 160 GLU A CA 1
ATOM 1264 C C . GLU A 1 160 ? -19.249 3.740 17.548 1.00 91.06 160 GLU A C 1
ATOM 1266 O O . GLU A 1 160 ? -20.463 3.639 17.747 1.00 91.06 160 GLU A O 1
ATOM 1271 N N . ILE A 1 161 ? -18.345 3.678 18.522 1.00 92.06 161 ILE A N 1
ATOM 1272 C CA . ILE A 1 161 ? -18.645 3.746 19.956 1.00 92.06 161 ILE A CA 1
ATOM 1273 C C . ILE A 1 161 ? -18.178 5.095 20.497 1.00 92.06 161 ILE A C 1
ATOM 1275 O O . ILE A 1 161 ? -18.917 5.750 21.222 1.00 92.06 161 ILE A O 1
ATOM 1279 N N . TYR A 1 162 ? -16.947 5.476 20.156 1.00 91.00 162 TYR A N 1
ATOM 1280 C CA . TYR A 1 162 ? -16.315 6.714 20.585 1.00 91.00 162 TYR A CA 1
ATOM 1281 C C . TYR A 1 162 ? -15.217 7.065 19.581 1.00 91.00 162 TYR A C 1
ATOM 1283 O O . TYR A 1 162 ? -14.395 6.199 19.289 1.00 91.00 162 TYR A O 1
ATOM 1291 N N . SER A 1 163 ? -15.177 8.291 19.075 1.00 88.56 163 SER A N 1
ATOM 1292 C CA . SER A 1 163 ? -14.136 8.773 18.163 1.00 88.56 163 SER A CA 1
ATOM 1293 C C . SER A 1 163 ? -13.461 10.021 18.724 1.00 88.56 163 SER A C 1
ATOM 1295 O O . SER A 1 163 ? -14.006 10.715 19.586 1.00 88.56 163 SER A O 1
ATOM 1297 N N . TRP A 1 164 ? -12.237 10.284 18.277 1.00 87.62 164 TRP A N 1
ATOM 1298 C CA . TRP A 1 164 ? -11.540 11.535 18.550 1.00 87.62 164 TRP A CA 1
ATOM 1299 C C . TRP A 1 164 ? -10.719 11.955 17.336 1.00 87.62 164 TRP A C 1
ATOM 1301 O O . TRP A 1 164 ? -10.202 11.121 16.601 1.00 87.62 164 TRP A O 1
ATOM 1311 N N . GLY A 1 165 ? -10.576 13.266 17.151 1.00 75.69 165 GLY A N 1
ATOM 1312 C CA . GLY A 1 165 ? -9.885 13.821 15.989 1.00 75.69 165 GLY A CA 1
ATOM 1313 C C . GLY A 1 165 ? -10.638 13.605 14.671 1.00 75.69 165 GLY A C 1
ATOM 1314 O O . GLY A 1 165 ? -11.774 13.134 14.649 1.00 75.69 165 GLY A O 1
ATOM 1315 N N . GLU A 1 166 ? -9.996 13.984 13.568 1.00 62.66 166 GLU A N 1
ATOM 1316 C CA . GLU A 1 166 ? -10.589 13.941 12.220 1.00 62.66 166 GLU A CA 1
ATOM 1317 C C . GLU A 1 166 ? -10.144 12.711 11.407 1.00 62.66 166 GLU A C 1
ATOM 1319 O O . GLU A 1 166 ? -10.795 12.339 10.432 1.00 62.66 166 GLU A O 1
ATOM 1324 N N . ASP A 1 167 ? -9.086 12.019 11.843 1.00 68.50 167 ASP A N 1
ATOM 1325 C CA . ASP A 1 167 ? -8.458 10.910 11.106 1.00 68.50 167 ASP A CA 1
ATOM 1326 C C . ASP A 1 167 ? -9.175 9.557 11.274 1.00 68.50 167 ASP A C 1
ATOM 1328 O O . ASP A 1 167 ? -8.781 8.542 10.691 1.00 68.50 167 ASP A O 1
ATOM 1332 N N . GLY A 1 168 ? -10.253 9.527 12.061 1.00 77.62 168 GLY A N 1
ATOM 1333 C CA . GLY A 1 168 ? -11.017 8.317 12.362 1.00 77.62 168 GLY A CA 1
ATOM 1334 C C . GLY A 1 168 ? -10.501 7.510 13.540 1.00 77.62 168 GLY A C 1
ATOM 1335 O O . GLY A 1 168 ? -10.948 6.374 13.722 1.00 77.62 168 GLY A O 1
ATOM 1336 N N . ASP A 1 169 ? -9.605 8.063 14.350 1.00 86.88 169 ASP A N 1
ATOM 1337 C CA . ASP A 1 169 ? -9.225 7.446 15.613 1.00 86.88 169 ASP A CA 1
ATOM 1338 C C . ASP A 1 169 ? -10.464 7.204 16.487 1.00 86.88 169 ASP A C 1
ATOM 1340 O O . ASP A 1 169 ? -11.359 8.044 16.607 1.00 86.88 169 ASP A O 1
ATOM 1344 N N . GLY A 1 170 ? -10.553 6.015 17.076 1.00 92.69 170 GLY A N 1
ATOM 1345 C CA . GLY A 1 170 ? -11.756 5.635 17.794 1.00 92.69 170 GLY A CA 1
ATOM 1346 C C . GLY A 1 170 ? -11.884 4.167 18.170 1.00 92.69 170 GLY A C 1
ATOM 1347 O O . GLY A 1 170 ? -11.129 3.286 17.747 1.00 92.69 170 GLY A O 1
ATOM 1348 N N . PHE A 1 171 ? -12.926 3.907 18.953 1.00 94.50 171 PHE A N 1
ATOM 1349 C CA . PHE A 1 171 ? -13.458 2.595 19.278 1.00 94.50 171 PHE A CA 1
ATOM 1350 C C . PHE A 1 171 ? -14.656 2.298 18.386 1.00 94.50 171 PHE A C 1
ATOM 1352 O O . PHE A 1 171 ? -15.608 3.073 18.291 1.00 94.50 171 PHE A O 1
ATOM 1359 N N . TYR A 1 172 ? -14.639 1.114 17.791 1.00 94.31 172 TYR A N 1
ATOM 1360 C CA . TYR A 1 172 ? -15.657 0.654 16.865 1.00 94.31 172 TYR A CA 1
ATOM 1361 C C . TYR A 1 172 ? -16.058 -0.786 17.165 1.00 94.31 172 TYR A C 1
ATOM 1363 O O . TYR A 1 172 ? -15.246 -1.591 17.621 1.00 94.31 172 TYR A O 1
ATOM 1371 N N . LYS A 1 173 ? -17.291 -1.164 16.819 1.00 94.06 173 LYS A N 1
ATOM 1372 C CA . LYS A 1 173 ? -17.762 -2.553 16.895 1.00 94.06 173 LYS A CA 1
ATOM 1373 C C . LYS A 1 173 ? -18.322 -3.067 15.582 1.00 94.06 173 LYS A C 1
ATOM 1375 O O . LYS A 1 173 ? -19.013 -2.356 14.863 1.00 94.06 173 LYS A O 1
ATOM 1380 N N . THR A 1 174 ? -18.068 -4.335 15.275 1.00 92.56 174 THR A N 1
ATOM 1381 C CA . THR A 1 174 ? -18.655 -4.995 14.095 1.00 92.56 174 THR A CA 1
ATOM 1382 C C . THR A 1 174 ? -20.144 -5.277 14.288 1.00 92.56 174 THR A C 1
ATOM 1384 O O . THR A 1 174 ? -20.513 -5.766 15.351 1.00 92.56 174 THR A O 1
ATOM 1387 N N . THR A 1 175 ? -20.966 -5.111 13.249 1.00 86.06 175 THR A N 1
ATOM 1388 C CA . THR A 1 175 ? -22.426 -5.353 13.313 1.00 86.06 175 THR A CA 1
ATOM 1389 C C . THR A 1 175 ? -22.907 -6.635 12.614 1.00 86.06 175 THR A C 1
ATOM 1391 O O . THR A 1 175 ? -24.103 -6.882 12.531 1.00 86.06 175 THR A O 1
ATOM 1394 N N . ASN A 1 176 ? -21.992 -7.473 12.113 1.00 68.44 176 ASN A N 1
ATOM 1395 C CA . ASN A 1 176 ? -22.311 -8.522 11.126 1.00 68.44 176 ASN A CA 1
ATOM 1396 C C . ASN A 1 176 ? -22.790 -9.871 11.676 1.00 68.44 176 ASN A C 1
ATOM 1398 O O . ASN A 1 176 ? -23.003 -10.777 10.877 1.00 68.44 176 ASN A O 1
ATOM 1402 N N . ASP A 1 177 ? -22.898 -10.047 12.990 1.00 66.00 177 ASP A N 1
ATOM 1403 C CA . ASP A 1 177 ? -23.206 -11.348 13.593 1.00 66.00 177 ASP A CA 1
ATOM 1404 C C . ASP A 1 177 ? -24.355 -11.198 14.595 1.00 66.00 177 ASP A C 1
ATOM 1406 O O . ASP A 1 177 ? -24.185 -10.554 15.626 1.00 66.00 177 ASP A O 1
ATOM 1410 N N . PHE A 1 178 ? -25.504 -11.817 14.306 1.00 68.12 178 PHE A N 1
ATOM 1411 C CA . PHE A 1 178 ? -26.643 -11.870 15.235 1.00 68.12 178 PHE A CA 1
ATOM 1412 C C . PHE A 1 178 ? -26.408 -12.877 16.377 1.00 68.12 178 PHE A C 1
ATOM 1414 O O . PHE A 1 178 ? -26.884 -12.685 17.487 1.00 68.12 178 PHE A O 1
ATOM 1421 N N . PHE A 1 179 ? -25.615 -13.927 16.126 1.00 78.25 179 PHE A N 1
ATOM 1422 C CA . PHE A 1 179 ? -25.410 -15.051 17.053 1.00 78.25 179 PHE A CA 1
ATOM 1423 C C . PHE A 1 179 ? -24.039 -15.069 17.739 1.00 78.25 179 PHE A C 1
ATOM 1425 O O . PHE A 1 179 ? -23.690 -16.033 18.418 1.00 78.25 179 PHE A O 1
ATOM 1432 N N . ARG A 1 180 ? -23.200 -14.050 17.529 1.00 86.06 180 ARG A N 1
ATOM 1433 C CA . ARG A 1 180 ? -21.858 -13.991 18.125 1.00 86.06 180 ARG A CA 1
ATOM 1434 C C . ARG A 1 180 ? -21.584 -12.594 18.647 1.00 86.06 180 ARG A C 1
ATOM 1436 O O . ARG A 1 180 ? -21.854 -11.619 17.951 1.00 86.06 180 ARG A O 1
ATOM 1443 N N . LYS A 1 181 ? -20.945 -12.513 19.819 1.00 90.88 181 LYS A N 1
ATOM 1444 C CA . LYS A 1 181 ? -20.448 -11.246 20.371 1.00 90.88 181 LYS A CA 1
ATOM 1445 C C . LYS A 1 181 ? -19.653 -10.468 19.302 1.00 90.88 181 LYS A C 1
ATOM 1447 O O . LYS A 1 181 ? -18.877 -11.080 18.548 1.00 90.88 181 LYS A O 1
ATOM 1452 N N . PRO A 1 182 ? -19.824 -9.139 19.197 1.00 94.00 182 PRO A N 1
ATOM 1453 C CA . PRO A 1 182 ? -19.103 -8.322 18.228 1.00 94.00 182 PRO A CA 1
ATOM 1454 C C . PRO A 1 182 ? -17.588 -8.353 18.476 1.00 94.00 182 PRO A C 1
ATOM 1456 O O . PRO A 1 182 ? -17.103 -8.803 19.512 1.00 94.00 182 PRO A O 1
ATOM 1459 N N . LYS A 1 183 ? -16.808 -7.890 17.498 1.00 94.44 183 LYS A N 1
ATOM 1460 C CA . LYS A 1 183 ? -15.385 -7.581 17.698 1.00 94.44 183 LYS A CA 1
ATOM 1461 C C . LYS A 1 183 ? -15.259 -6.105 18.054 1.00 94.44 183 LYS A C 1
ATOM 1463 O O . LYS A 1 183 ? -15.874 -5.293 17.360 1.00 94.44 183 LYS A O 1
ATOM 1468 N N . LEU A 1 184 ? -14.444 -5.789 19.054 1.00 95.94 184 LEU A N 1
ATOM 1469 C CA . LEU A 1 184 ? -13.992 -4.429 19.329 1.00 95.94 184 LEU A CA 1
ATOM 1470 C C . LEU A 1 184 ? -12.794 -4.127 18.426 1.00 95.94 184 LEU A C 1
ATOM 1472 O O . LEU A 1 184 ? -11.854 -4.921 18.345 1.00 95.94 184 LEU A O 1
ATOM 1476 N N . VAL A 1 185 ? -12.838 -3.008 17.717 1.00 95.12 185 VAL A N 1
ATOM 1477 C CA . VAL A 1 185 ? -11.759 -2.511 16.862 1.00 95.12 185 VAL A CA 1
ATOM 1478 C C . VAL A 1 185 ? -11.361 -1.143 17.392 1.00 95.12 185 VAL A C 1
ATOM 1480 O O . VAL A 1 185 ? -12.184 -0.236 17.413 1.00 95.12 185 VAL A O 1
ATOM 1483 N N . ILE A 1 186 ? -10.115 -1.019 17.836 1.00 94.81 186 ILE A N 1
ATOM 1484 C CA . ILE A 1 186 ? -9.545 0.220 18.363 1.00 94.81 186 ILE A CA 1
ATOM 1485 C C . ILE A 1 186 ? -8.559 0.725 17.318 1.00 94.81 186 ILE A C 1
ATOM 1487 O O . ILE A 1 186 ? -7.555 0.058 17.058 1.00 94.81 186 ILE A O 1
ATOM 1491 N N . PHE A 1 187 ? -8.867 1.856 16.694 1.00 92.69 187 PHE A N 1
ATOM 1492 C CA . PHE A 1 187 ? -7.984 2.538 15.755 1.00 92.69 187 PHE A CA 1
ATOM 1493 C C . PHE A 1 187 ? -7.370 3.753 16.445 1.00 92.69 187 PHE A C 1
ATOM 1495 O O . PHE A 1 187 ? -8.091 4.571 17.004 1.00 92.69 187 PHE A O 1
ATOM 1502 N N . THR A 1 188 ? -6.041 3.762 16.534 1.00 91.75 188 THR A N 1
ATOM 1503 C CA . THR A 1 188 ? -5.277 4.721 17.336 1.00 91.75 188 THR A CA 1
ATOM 1504 C C . THR A 1 188 ? -3.795 4.672 16.950 1.00 91.75 188 THR A C 1
ATOM 1506 O O . THR A 1 188 ? -3.334 3.770 16.243 1.00 91.75 188 THR A O 1
ATOM 1509 N N . HIS A 1 189 ? -3.010 5.609 17.465 1.00 88.00 189 HIS A N 1
ATOM 1510 C CA . HIS A 1 189 ? -1.558 5.590 17.405 1.00 88.00 189 HIS A CA 1
ATOM 1511 C C . HIS A 1 189 ? -0.950 4.804 18.576 1.00 88.00 189 HIS A C 1
ATOM 1513 O O . HIS A 1 189 ? -1.402 4.890 19.717 1.00 8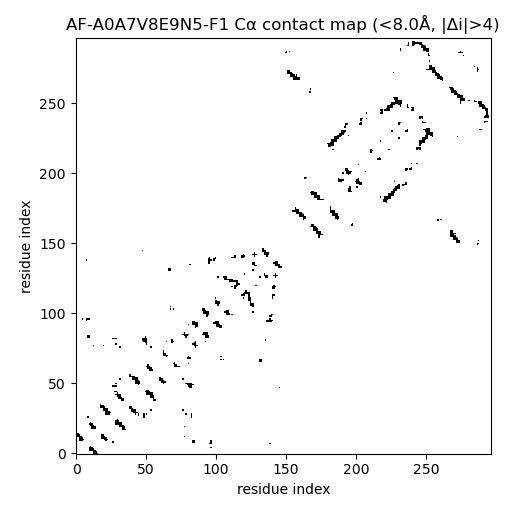8.00 189 HIS A O 1
ATOM 1519 N N . GLY A 1 190 ? 0.106 4.039 18.289 1.00 85.31 190 GLY A N 1
ATOM 1520 C CA . GLY A 1 190 ? 0.875 3.288 19.283 1.00 85.31 190 GLY A CA 1
ATOM 1521 C C . GLY A 1 190 ? 2.282 3.856 19.430 1.00 85.31 190 GLY A C 1
ATOM 1522 O O . GLY A 1 190 ? 2.949 4.106 18.424 1.00 85.31 190 GLY A O 1
ATOM 1523 N N . GLN A 1 191 ? 2.742 4.018 20.671 1.00 84.62 191 GLN A N 1
ATOM 1524 C CA . GLN A 1 191 ? 4.106 4.436 20.996 1.00 84.62 191 GLN A CA 1
ATOM 1525 C C . GLN A 1 191 ? 4.649 3.557 22.127 1.00 84.62 191 GLN A C 1
ATOM 1527 O O . GLN A 1 191 ? 4.274 3.696 23.293 1.00 84.62 191 GLN A O 1
ATOM 1532 N N . GLY A 1 192 ? 5.527 2.611 21.782 1.00 85.88 192 GLY A N 1
ATOM 1533 C CA . GLY A 1 192 ? 6.054 1.638 22.742 1.00 85.88 192 GLY A CA 1
ATOM 1534 C C . GLY A 1 192 ? 4.935 0.821 23.400 1.00 85.88 192 GLY A C 1
ATOM 1535 O O . GLY A 1 192 ? 4.150 0.168 22.714 1.00 85.88 192 GLY A O 1
ATOM 1536 N N . GLN A 1 193 ? 4.860 0.855 24.733 1.00 91.31 193 GLN A N 1
ATOM 1537 C CA . GLN A 1 193 ? 3.832 0.159 25.526 1.00 91.31 193 GLN A CA 1
ATOM 1538 C C . GLN A 1 193 ? 2.616 1.041 25.847 1.00 91.31 193 GLN A C 1
ATOM 1540 O O . GLN A 1 193 ? 1.981 0.883 26.890 1.00 91.31 193 GLN A O 1
ATOM 1545 N N . THR A 1 194 ? 2.308 2.006 24.985 1.00 93.00 194 THR A N 1
ATOM 1546 C CA . THR A 1 194 ? 1.169 2.908 25.172 1.00 93.00 194 THR A CA 1
ATOM 1547 C C . THR A 1 194 ? 0.396 3.112 23.879 1.00 93.00 194 THR A C 1
ATOM 1549 O O . THR A 1 194 ? 0.933 2.927 22.782 1.00 93.00 194 THR A O 1
ATOM 1552 N N . ILE A 1 195 ? -0.867 3.504 24.025 1.00 93.50 195 ILE A N 1
ATOM 1553 C CA . ILE A 1 195 ? -1.719 3.971 22.929 1.00 93.50 195 ILE A CA 1
ATOM 1554 C C . ILE A 1 195 ? -2.198 5.395 23.185 1.00 93.50 195 ILE A C 1
ATOM 1556 O O . ILE A 1 195 ? -2.416 5.765 24.337 1.00 93.50 195 ILE A O 1
ATOM 1560 N N . SER A 1 196 ? -2.393 6.177 22.128 1.00 91.81 196 SER A N 1
ATOM 1561 C CA . SER A 1 196 ? -2.889 7.550 22.235 1.00 91.81 196 SER A CA 1
ATOM 1562 C C . SER A 1 196 ? -4.415 7.583 22.225 1.00 91.81 196 SER A C 1
ATOM 1564 O O . SER A 1 196 ? -5.058 7.180 21.260 1.00 91.81 196 SER A O 1
ATOM 1566 N N . ILE A 1 197 ? -5.026 8.084 23.291 1.00 91.62 197 ILE A N 1
ATOM 1567 C CA . ILE A 1 197 ? -6.472 8.304 23.347 1.00 91.62 197 ILE A CA 1
ATOM 1568 C C . ILE A 1 197 ? -6.703 9.774 23.652 1.00 91.62 197 ILE A C 1
ATOM 1570 O O . ILE A 1 197 ? -6.297 10.248 24.715 1.00 91.62 197 ILE A O 1
ATOM 1574 N N . ALA A 1 198 ? -7.345 10.480 22.716 1.00 86.31 198 ALA A N 1
ATOM 1575 C CA . ALA A 1 198 ? -7.627 11.912 22.815 1.00 86.31 198 ALA A CA 1
ATOM 1576 C C . ALA A 1 198 ? -6.377 12.744 23.186 1.00 86.31 198 ALA A C 1
ATOM 1578 O O . ALA A 1 198 ? -6.412 13.587 24.080 1.00 86.31 198 ALA A O 1
ATOM 1579 N N . GLY A 1 199 ? -5.245 12.452 22.535 1.00 84.38 199 GLY A N 1
ATOM 1580 C CA . GLY A 1 199 ? -3.972 13.156 22.740 1.00 84.38 199 GLY A CA 1
ATOM 1581 C C . GLY A 1 199 ? -3.171 12.727 23.975 1.00 84.38 199 GLY A C 1
ATOM 1582 O O . GLY A 1 199 ? -2.094 13.267 24.210 1.00 84.38 199 GLY A O 1
ATOM 1583 N N . GLN A 1 200 ? -3.652 11.758 24.762 1.00 90.12 200 GLN A N 1
ATOM 1584 C CA . GLN A 1 200 ? -2.935 11.232 25.925 1.00 90.12 200 GLN A CA 1
ATOM 1585 C C . GLN A 1 200 ? -2.480 9.791 25.708 1.00 90.12 200 GLN A C 1
ATOM 1587 O O . GLN A 1 200 ? -3.296 8.913 25.426 1.00 90.12 200 GLN A O 1
ATOM 1592 N N . ASN A 1 201 ? -1.197 9.522 25.950 1.00 93.31 201 ASN A N 1
ATOM 1593 C CA . ASN A 1 201 ? -0.660 8.164 25.948 1.00 93.31 201 ASN A CA 1
ATOM 1594 C C . ASN A 1 201 ? -1.127 7.402 27.195 1.00 93.31 201 ASN A C 1
ATOM 1596 O O . ASN A 1 201 ? -0.919 7.847 28.324 1.00 93.31 201 ASN A O 1
ATOM 1600 N N . LYS A 1 202 ? -1.760 6.246 26.989 1.00 94.44 202 LYS A N 1
ATOM 1601 C CA . LYS A 1 202 ? -2.288 5.373 28.041 1.00 94.44 202 LYS A CA 1
ATOM 1602 C C . LYS A 1 202 ? -1.603 4.015 28.003 1.00 94.44 202 LYS A C 1
ATOM 1604 O O . LYS A 1 202 ? -1.485 3.398 26.942 1.00 94.44 202 LYS A O 1
ATOM 1609 N N . THR A 1 203 ? -1.175 3.540 29.168 1.00 95.31 203 THR A N 1
ATOM 1610 C CA . THR A 1 203 ? -0.747 2.150 29.372 1.00 95.31 203 THR A CA 1
ATOM 1611 C C . THR A 1 203 ? -1.944 1.201 29.287 1.00 95.31 203 THR A C 1
ATOM 1613 O O . THR A 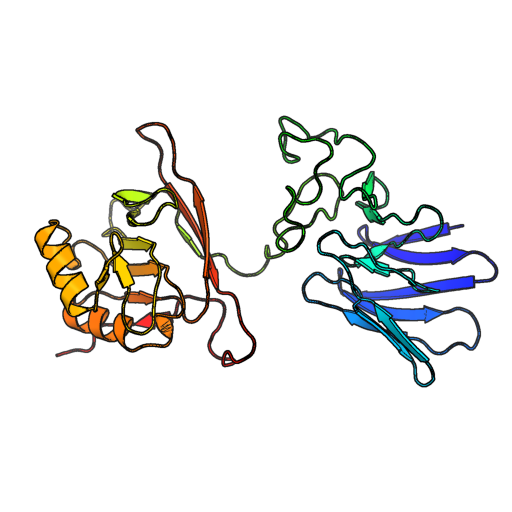1 203 ? -3.099 1.627 29.249 1.00 95.31 203 THR A O 1
ATOM 1616 N N . GLN A 1 204 ? -1.690 -0.107 29.285 1.00 94.00 204 GLN A N 1
ATOM 1617 C CA . GLN A 1 204 ? -2.752 -1.114 29.243 1.00 94.00 204 GLN A CA 1
ATOM 1618 C C . GLN A 1 204 ? -3.715 -1.001 30.446 1.00 94.00 204 GLN A C 1
ATOM 1620 O O . GLN A 1 204 ? -4.933 -1.068 30.264 1.00 94.00 204 GLN A O 1
ATOM 1625 N N . ALA A 1 205 ? -3.200 -0.768 31.657 1.00 93.44 205 ALA A N 1
ATOM 1626 C CA . ALA A 1 205 ? -4.034 -0.588 32.846 1.00 93.44 205 ALA A CA 1
ATOM 1627 C C . ALA A 1 205 ? -4.903 0.675 32.731 1.00 93.44 205 ALA A C 1
ATOM 1629 O O . ALA A 1 205 ? -6.108 0.632 32.971 1.00 93.44 205 ALA A O 1
ATOM 1630 N N . GLN A 1 206 ? -4.315 1.783 32.269 1.00 95.44 206 GLN A N 1
ATOM 1631 C CA . GLN A 1 206 ? -5.036 3.039 32.052 1.00 95.44 206 GLN A CA 1
ATOM 1632 C C . GLN A 1 206 ? -6.092 2.925 30.948 1.00 95.44 206 GLN A C 1
ATOM 1634 O O . GLN A 1 206 ? -7.161 3.516 31.076 1.00 95.44 206 GLN A O 1
ATOM 1639 N N . LEU A 1 207 ? -5.824 2.160 29.885 1.00 94.88 207 LEU A N 1
ATOM 1640 C CA . LEU A 1 207 ? -6.816 1.832 28.862 1.00 94.88 207 LEU A CA 1
ATOM 1641 C C . LEU A 1 207 ? -7.999 1.079 29.477 1.00 94.88 207 LEU A C 1
ATOM 1643 O O . LEU A 1 207 ? -9.145 1.429 29.213 1.00 94.88 207 LEU A O 1
ATOM 1647 N N . THR A 1 208 ? -7.730 0.068 30.301 1.00 93.44 208 THR A N 1
ATOM 1648 C CA . THR A 1 208 ? -8.780 -0.750 30.924 1.00 93.44 208 THR A CA 1
ATOM 1649 C C . THR A 1 208 ? -9.661 0.099 31.839 1.00 93.44 208 THR A C 1
ATOM 1651 O O . THR A 1 208 ? -10.880 0.093 31.684 1.00 93.44 208 THR A O 1
ATOM 1654 N N . SER A 1 209 ? -9.060 0.930 32.697 1.00 94.62 209 SER A N 1
ATOM 1655 C CA . SER A 1 209 ? -9.805 1.887 33.524 1.00 94.62 209 SER A CA 1
ATOM 1656 C C . SER A 1 209 ? -10.608 2.881 32.683 1.00 94.62 209 SER A C 1
ATOM 1658 O O . SER A 1 209 ? -11.769 3.144 32.985 1.00 94.62 209 SER A O 1
ATOM 1660 N N . TRP A 1 210 ? -10.025 3.405 31.599 1.00 94.56 210 TRP A N 1
ATOM 1661 C CA . TRP A 1 210 ? -10.707 4.342 30.704 1.00 94.56 210 TRP A CA 1
ATOM 1662 C C . TRP A 1 210 ? -11.914 3.700 30.007 1.00 94.56 210 TRP A C 1
ATOM 1664 O O . TRP A 1 210 ? -12.973 4.322 29.938 1.00 94.56 210 TRP A O 1
ATOM 1674 N N . MET A 1 211 ? -11.790 2.455 29.531 1.00 94.19 211 MET A N 1
ATOM 1675 C CA . MET A 1 211 ? -12.903 1.704 28.936 1.00 94.19 211 MET A CA 1
ATOM 1676 C C . MET A 1 211 ? -14.037 1.515 29.947 1.00 94.19 211 MET A C 1
ATOM 1678 O O . MET A 1 211 ? -15.188 1.810 29.623 1.00 94.19 211 MET A O 1
ATOM 1682 N N . SER A 1 212 ? -13.713 1.131 31.186 1.00 92.88 212 SER A N 1
ATOM 1683 C CA . SER A 1 212 ? -14.696 0.990 32.266 1.00 92.88 212 SER A CA 1
ATOM 1684 C C . SER A 1 212 ? -15.426 2.303 32.560 1.00 92.88 212 SER A C 1
ATOM 1686 O O . SER A 1 212 ? -16.657 2.322 32.605 1.00 92.88 212 SER A O 1
ATOM 1688 N N . SER A 1 213 ? -14.706 3.426 32.673 1.00 94.06 213 SER A N 1
ATOM 1689 C CA . SER A 1 213 ? -15.315 4.752 32.873 1.00 94.06 213 SER A CA 1
ATOM 1690 C C . SER A 1 213 ? -16.226 5.182 31.716 1.00 94.06 213 SER A C 1
ATOM 1692 O O . SER A 1 213 ? -17.188 5.913 31.937 1.00 94.06 213 SER A O 1
ATOM 1694 N N . ASN A 1 214 ? -15.966 4.701 30.497 1.00 93.25 214 ASN A N 1
ATOM 1695 C CA . ASN A 1 214 ? -16.761 4.988 29.300 1.00 93.25 214 ASN A CA 1
ATOM 1696 C C . ASN A 1 214 ? -17.795 3.895 28.974 1.00 93.25 214 ASN A C 1
ATOM 1698 O O . ASN A 1 214 ? -18.335 3.870 27.870 1.00 93.25 214 ASN A O 1
ATOM 1702 N N . LYS A 1 215 ? -18.103 3.002 29.929 1.00 93.94 215 LYS A N 1
ATOM 1703 C CA . LYS A 1 215 ? -19.100 1.922 29.782 1.00 93.94 215 LYS A CA 1
ATOM 1704 C C . LYS A 1 215 ? -18.795 0.956 28.627 1.00 93.94 215 LYS A C 1
ATOM 1706 O O . LYS A 1 215 ? -19.704 0.417 27.997 1.00 93.94 215 LYS A O 1
ATOM 1711 N N . ILE A 1 216 ? -17.516 0.731 28.341 1.00 94.44 216 ILE A N 1
ATOM 1712 C CA . ILE A 1 216 ? -17.050 -0.265 27.377 1.00 94.44 216 ILE A CA 1
ATOM 1713 C C . ILE A 1 216 ? -16.544 -1.462 28.180 1.00 94.44 216 ILE A C 1
ATOM 1715 O O . ILE A 1 216 ? -15.431 -1.426 28.695 1.00 94.44 216 ILE A O 1
ATOM 1719 N N . ASN A 1 217 ? -17.346 -2.524 28.288 1.00 94.94 217 ASN A N 1
ATOM 1720 C CA . ASN A 1 217 ? -16.906 -3.765 28.923 1.00 94.94 217 ASN A CA 1
ATOM 1721 C C . ASN A 1 217 ? -16.206 -4.666 27.884 1.00 94.94 217 ASN A C 1
ATOM 1723 O O . ASN A 1 217 ? -16.846 -5.064 26.905 1.00 94.94 217 ASN A O 1
ATOM 1727 N N . PRO A 1 218 ? -14.913 -5.006 28.054 1.00 94.50 218 PRO A N 1
ATOM 1728 C CA . PRO A 1 218 ? -14.205 -5.926 27.165 1.00 94.50 218 PRO A CA 1
ATOM 1729 C C . PRO A 1 218 ? -14.935 -7.253 26.926 1.00 94.50 218 PRO A C 1
ATOM 1731 O O . PRO A 1 218 ? -14.952 -7.736 25.792 1.00 94.50 218 PRO A O 1
ATOM 1734 N N . GLU A 1 219 ? -15.586 -7.810 27.949 1.00 93.50 219 GLU A N 1
ATOM 1735 C CA . GLU A 1 219 ? -16.251 -9.117 27.882 1.00 93.50 219 GLU A CA 1
ATOM 1736 C C . GLU A 1 219 ? -17.474 -9.144 26.955 1.00 93.50 219 GLU A C 1
ATOM 1738 O O . GLU A 1 219 ? -17.888 -10.217 26.501 1.00 93.50 219 GLU A O 1
ATOM 1743 N N . ASP A 1 220 ? -18.033 -7.984 26.599 1.00 94.00 220 ASP A N 1
ATOM 1744 C CA . ASP A 1 220 ? -19.110 -7.877 25.606 1.00 94.00 220 ASP A CA 1
ATOM 1745 C C . ASP A 1 220 ? -18.629 -8.239 24.194 1.00 94.00 220 ASP A C 1
ATOM 1747 O O . ASP A 1 220 ? -19.430 -8.467 23.280 1.00 94.00 220 ASP A 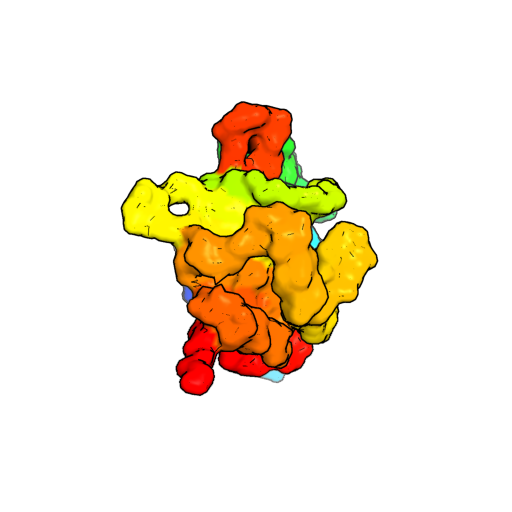O 1
ATOM 1751 N N . TYR A 1 221 ? -17.312 -8.329 24.000 1.00 95.00 221 TYR A N 1
ATOM 1752 C CA . TYR A 1 221 ? -16.676 -8.578 22.720 1.00 95.00 221 TYR A CA 1
ATOM 1753 C C . TYR A 1 221 ? -15.983 -9.939 22.705 1.00 95.00 221 TYR A C 1
ATOM 1755 O O . TYR A 1 221 ? -15.255 -10.317 23.613 1.00 95.00 221 TYR A O 1
ATOM 1763 N N . ARG A 1 222 ? -16.116 -10.677 21.597 1.00 94.56 222 ARG A N 1
ATOM 1764 C CA . ARG A 1 222 ? -15.391 -11.956 21.421 1.00 94.56 222 ARG A CA 1
ATOM 1765 C C . ARG A 1 222 ? -13.888 -11.777 21.198 1.00 94.56 222 ARG A C 1
ATOM 1767 O O . ARG A 1 222 ? -13.154 -12.760 21.115 1.00 94.56 222 ARG A O 1
ATOM 1774 N N . LYS A 1 223 ? -13.471 -10.552 20.870 1.00 95.50 223 LYS A N 1
ATOM 1775 C CA . LYS A 1 223 ? -12.119 -10.224 20.418 1.00 95.50 223 LYS A CA 1
ATOM 1776 C C . LYS A 1 223 ? -11.903 -8.720 20.403 1.00 95.50 223 LYS A C 1
ATOM 1778 O O . LYS A 1 223 ? -12.751 -8.002 19.867 1.00 95.50 223 LYS A O 1
ATOM 1783 N N . ILE A 1 224 ? -10.721 -8.293 20.831 1.00 96.56 224 ILE A N 1
ATOM 1784 C CA . ILE A 1 224 ? -10.229 -6.921 20.684 1.00 96.56 224 ILE A CA 1
ATOM 1785 C C . ILE A 1 224 ? -9.186 -6.896 19.567 1.00 96.56 224 ILE A C 1
ATOM 1787 O O . ILE A 1 224 ? -8.317 -7.760 19.486 1.00 96.56 224 ILE A O 1
ATOM 1791 N N . THR A 1 225 ? -9.282 -5.938 18.652 1.00 95.00 225 THR A N 1
ATOM 1792 C CA . THR A 1 225 ? -8.274 -5.689 17.617 1.00 95.00 225 THR A CA 1
ATOM 1793 C C . THR A 1 225 ? -7.704 -4.290 17.796 1.00 95.00 225 THR A C 1
ATOM 1795 O O . THR A 1 225 ? -8.432 -3.317 17.639 1.00 95.00 225 THR A O 1
ATOM 1798 N N . LEU A 1 226 ? -6.403 -4.211 18.054 1.00 94.19 226 LEU A N 1
ATOM 1799 C CA . LEU A 1 226 ? -5.622 -2.985 18.134 1.00 94.19 226 LEU A CA 1
ATOM 1800 C C . LEU A 1 226 ? -5.015 -2.675 16.761 1.00 94.19 226 LEU A C 1
ATOM 1802 O O . LEU A 1 226 ? -4.133 -3.392 16.274 1.00 94.19 226 LEU A O 1
ATOM 1806 N N . LEU A 1 227 ? -5.504 -1.609 16.136 1.00 91.31 227 LEU A N 1
ATOM 1807 C CA . LEU A 1 227 ? -4.988 -1.043 14.896 1.00 91.31 227 LEU A CA 1
ATOM 1808 C C . LEU A 1 227 ? -4.077 0.132 15.250 1.00 91.31 227 LEU A C 1
ATOM 1810 O O . LEU A 1 227 ? -4.467 1.283 15.107 1.00 91.31 227 LEU A O 1
ATOM 1814 N N . ALA A 1 228 ? -2.878 -0.178 15.739 1.00 89.38 228 ALA A N 1
ATOM 1815 C CA . ALA A 1 228 ? -1.878 0.811 16.121 1.00 89.38 228 ALA A CA 1
ATOM 1816 C C . ALA A 1 228 ? -0.459 0.289 15.857 1.00 89.38 228 ALA A C 1
ATOM 1818 O O . ALA A 1 228 ? -0.202 -0.915 15.956 1.00 89.38 228 ALA A O 1
ATOM 1819 N N . CYS A 1 229 ? 0.452 1.192 15.491 1.00 84.88 229 CYS A N 1
ATOM 1820 C CA . CYS A 1 229 ? 1.817 0.853 15.084 1.00 84.88 229 CYS A CA 1
ATOM 1821 C C . CYS A 1 229 ? 2.583 0.092 16.175 1.00 84.88 229 CYS A C 1
ATOM 1823 O O . CYS A 1 229 ? 2.585 0.493 17.335 1.00 84.88 229 CYS A O 1
ATOM 1825 N N . ASN A 1 230 ? 3.288 -0.971 15.775 1.00 82.44 230 ASN A N 1
ATOM 1826 C CA . ASN A 1 230 ? 4.289 -1.706 16.566 1.00 82.44 230 ASN A CA 1
ATOM 1827 C C . ASN A 1 230 ? 3.822 -2.312 17.903 1.00 82.44 230 ASN A C 1
ATOM 1829 O O . ASN A 1 230 ? 4.625 -2.909 18.615 1.00 82.44 230 ASN A O 1
ATOM 1833 N N . LEU A 1 231 ? 2.535 -2.243 18.235 1.00 86.56 231 LEU A N 1
ATOM 1834 C CA . LEU A 1 231 ? 2.001 -2.773 19.490 1.00 86.56 231 LEU A CA 1
ATOM 1835 C C . LEU A 1 231 ? 2.201 -4.284 19.640 1.00 86.56 231 LEU A C 1
ATOM 1837 O O . LEU A 1 231 ? 2.464 -4.769 20.731 1.00 86.56 231 LEU A O 1
ATOM 1841 N N . GLY A 1 232 ? 2.139 -5.038 18.542 1.00 80.88 232 GLY A N 1
ATOM 1842 C CA . GLY A 1 232 ? 2.406 -6.47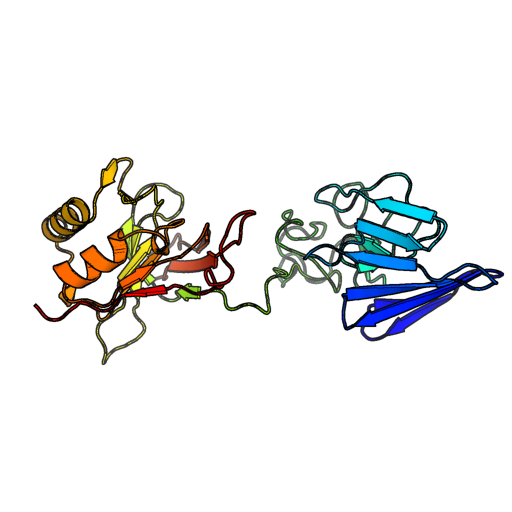8 18.528 1.00 80.88 232 GLY A CA 1
ATOM 1843 C C . GLY A 1 232 ? 3.881 -6.860 18.734 1.00 80.88 232 GLY A C 1
ATOM 1844 O O . GLY A 1 232 ? 4.218 -8.042 18.704 1.00 80.88 232 GLY A O 1
ATOM 1845 N N . LYS A 1 233 ? 4.782 -5.888 18.899 1.00 82.94 233 LYS A N 1
ATOM 1846 C CA . LYS A 1 233 ? 6.172 -6.124 19.320 1.00 82.94 233 LYS A CA 1
ATOM 1847 C C . LYS A 1 233 ? 6.375 -5.897 20.818 1.00 82.94 233 LYS A C 1
ATOM 1849 O O . LYS A 1 233 ? 7.484 -6.073 21.306 1.00 82.94 233 LYS A O 1
ATOM 1854 N N . THR A 1 234 ? 5.334 -5.491 21.543 1.00 88.75 234 THR A N 1
ATOM 1855 C CA . THR A 1 234 ? 5.412 -5.208 22.977 1.00 88.75 234 THR A CA 1
ATOM 1856 C C . THR A 1 234 ? 4.551 -6.174 23.783 1.00 88.75 234 THR A C 1
ATOM 1858 O O . THR A 1 234 ? 3.776 -6.949 23.223 1.00 88.75 234 THR A O 1
ATOM 1861 N N . ASN A 1 235 ? 4.663 -6.107 25.111 1.00 92.62 235 ASN A N 1
ATOM 1862 C CA . ASN A 1 235 ? 3.840 -6.911 26.016 1.00 92.62 235 ASN A CA 1
ATOM 1863 C C . ASN A 1 235 ? 2.430 -6.336 26.210 1.00 92.62 235 ASN A C 1
ATOM 1865 O O . ASN A 1 235 ? 1.582 -6.991 26.809 1.00 92.62 235 ASN A O 1
ATOM 1869 N N . PHE A 1 236 ? 2.145 -5.134 25.694 1.00 95.38 236 PHE A N 1
ATOM 1870 C CA . PHE A 1 236 ? 0.853 -4.472 25.878 1.00 95.38 236 PHE A CA 1
ATOM 1871 C C . PHE A 1 236 ? -0.336 -5.345 25.443 1.00 95.38 236 PHE A C 1
ATOM 1873 O O . PHE A 1 236 ? -1.277 -5.472 26.227 1.00 95.38 236 PHE A O 1
ATOM 1880 N N . PRO A 1 237 ? -0.344 -5.977 24.248 1.00 94.94 237 PRO A N 1
ATOM 1881 C CA . PRO A 1 237 ? -1.478 -6.795 23.827 1.00 94.94 237 PRO A CA 1
ATOM 1882 C C . PRO A 1 237 ? -1.660 -8.043 24.692 1.00 94.94 237 PRO A C 1
ATOM 1884 O O . PRO A 1 237 ? -2.796 -8.461 24.897 1.00 94.94 237 PRO A O 1
ATOM 1887 N N . GLN A 1 238 ? -0.561 -8.613 25.199 1.00 95.62 238 GLN A N 1
ATOM 1888 C CA . GLN A 1 238 ? -0.604 -9.780 26.075 1.00 95.62 238 GLN A CA 1
ATOM 1889 C C . GLN A 1 238 ? -1.162 -9.409 27.452 1.00 95.62 238 GLN A C 1
ATOM 1891 O O . GLN A 1 238 ? -2.149 -9.999 27.872 1.00 95.62 238 GLN A O 1
ATOM 1896 N N . HIS A 1 239 ? -0.642 -8.354 28.089 1.00 95.31 239 HIS A N 1
ATOM 1897 C CA . HIS A 1 239 ? -1.192 -7.842 29.349 1.00 95.31 239 HIS A CA 1
ATOM 1898 C C . HIS A 1 239 ? -2.666 -7.437 29.217 1.00 95.31 239 HIS A C 1
ATOM 1900 O O . HIS A 1 239 ? -3.453 -7.622 30.145 1.00 95.31 239 HIS A O 1
ATOM 1906 N N . LEU A 1 240 ? -3.070 -6.897 28.062 1.00 95.75 240 LEU A N 1
ATOM 1907 C CA . LEU A 1 240 ? -4.471 -6.567 27.813 1.00 95.75 240 LEU A CA 1
ATOM 1908 C C . LEU A 1 240 ? -5.321 -7.837 27.701 1.00 95.75 240 LEU A C 1
ATOM 1910 O O . LEU A 1 240 ? -6.421 -7.865 28.242 1.00 95.75 240 LEU A O 1
ATOM 1914 N N . ALA A 1 241 ? -4.824 -8.885 27.040 1.00 96.44 241 ALA A N 1
ATOM 1915 C CA . ALA A 1 241 ? -5.530 -10.160 26.958 1.00 96.44 241 ALA A CA 1
ATOM 1916 C C . ALA A 1 241 ? -5.694 -10.801 28.342 1.00 96.44 241 ALA A C 1
ATOM 1918 O O . ALA A 1 241 ? -6.802 -11.188 28.701 1.00 96.44 241 ALA A O 1
ATOM 1919 N N . ASP A 1 242 ? -4.621 -10.834 29.134 1.00 95.38 242 ASP A N 1
ATOM 1920 C CA . ASP A 1 242 ? -4.614 -11.436 30.471 1.00 95.38 242 ASP A CA 1
ATOM 1921 C C . ASP A 1 242 ? -5.540 -10.681 31.440 1.00 95.38 242 ASP A C 1
ATOM 1923 O O . ASP A 1 242 ? -6.339 -11.288 32.141 1.00 95.38 242 ASP A O 1
ATOM 1927 N N . SER A 1 243 ? -5.500 -9.344 31.434 1.00 93.31 243 SER A N 1
ATOM 1928 C CA . SER A 1 243 ? -6.330 -8.512 32.326 1.00 93.31 243 SER A CA 1
ATOM 1929 C C . SER A 1 243 ? -7.814 -8.465 31.967 1.00 93.31 243 SER A C 1
ATOM 1931 O O . SER A 1 243 ? -8.641 -8.235 32.844 1.00 93.31 243 SER A O 1
ATOM 1933 N N . THR A 1 244 ? -8.162 -8.624 30.688 1.00 94.06 244 THR A N 1
ATOM 1934 C CA . THR A 1 244 ? -9.559 -8.545 30.230 1.00 94.06 244 THR A CA 1
ATOM 1935 C C . THR A 1 244 ? -10.207 -9.910 30.051 1.00 94.06 244 THR A C 1
ATOM 1937 O O . THR A 1 244 ? -11.413 -9.972 29.836 1.00 94.06 244 THR A O 1
ATOM 1940 N N . GLY A 1 245 ? -9.429 -10.996 30.056 1.00 94.62 245 GLY A N 1
ATOM 1941 C CA . GLY A 1 245 ? -9.918 -12.333 29.715 1.00 94.62 245 GLY A CA 1
ATOM 1942 C C . GLY A 1 245 ? -10.346 -12.481 28.247 1.00 94.62 245 GLY A C 1
ATOM 1943 O O . GLY A 1 245 ? -10.964 -13.481 27.877 1.00 94.62 245 GLY A O 1
ATOM 1944 N N . VAL A 1 246 ? -10.026 -11.514 27.376 1.00 95.88 246 VAL A N 1
ATOM 1945 C CA . VAL A 1 246 ? -10.455 -11.493 25.970 1.00 95.88 246 VAL A CA 1
ATOM 1946 C C . VAL A 1 246 ? -9.261 -11.627 25.035 1.00 95.88 246 VAL A C 1
ATOM 1948 O O . VAL A 1 246 ? -8.226 -10.997 25.208 1.00 95.88 246 VAL A O 1
ATOM 1951 N N . VAL A 1 247 ? -9.418 -12.406 23.962 1.00 97.00 247 VAL A N 1
ATOM 1952 C CA . VAL A 1 247 ? -8.389 -12.529 22.919 1.00 97.00 247 VAL A CA 1
ATOM 1953 C C . VAL A 1 247 ? -8.109 -11.170 22.271 1.00 97.00 247 VAL A C 1
ATOM 1955 O O . VAL A 1 247 ? -9.013 -10.535 21.713 1.00 97.00 247 VAL A O 1
ATOM 1958 N N . VAL A 1 248 ? -6.837 -10.775 22.240 1.00 96.81 248 VAL A N 1
ATOM 1959 C CA . VAL A 1 248 ? -6.370 -9.529 21.622 1.00 96.81 248 VAL A CA 1
ATOM 1960 C C . VAL A 1 248 ? -5.637 -9.831 20.317 1.00 96.81 248 VAL A C 1
ATOM 1962 O O . VAL A 1 248 ? -4.907 -10.811 20.184 1.00 96.81 248 VAL A O 1
ATOM 1965 N N . ARG A 1 249 ? -5.824 -8.984 19.306 1.00 94.19 249 ARG A N 1
ATOM 1966 C CA . ARG A 1 249 ? -5.004 -8.963 18.090 1.00 94.19 249 ARG A CA 1
ATOM 1967 C C . ARG A 1 249 ? -4.335 -7.612 17.941 1.00 94.19 249 ARG A C 1
ATOM 1969 O O . ARG A 1 249 ? -5.017 -6.605 18.066 1.00 94.19 249 ARG A O 1
ATOM 1976 N N . ALA A 1 250 ? -3.050 -7.589 17.609 1.00 91.81 250 ALA A N 1
ATOM 1977 C CA . ALA A 1 250 ? -2.298 -6.348 17.442 1.00 91.81 250 ALA A CA 1
ATOM 1978 C C . ALA A 1 250 ? -1.362 -6.404 16.231 1.00 91.81 250 ALA A C 1
ATOM 1980 O O . ALA A 1 250 ? -0.926 -7.479 15.804 1.00 91.81 250 ALA A O 1
ATOM 1981 N N . ALA A 1 251 ? -1.069 -5.239 15.654 1.00 85.06 251 ALA A N 1
ATOM 1982 C CA . ALA A 1 251 ? -0.147 -5.125 14.533 1.00 85.06 251 ALA A CA 1
ATOM 1983 C C . ALA A 1 251 ? 1.306 -5.205 15.011 1.00 85.06 251 ALA A C 1
ATOM 1985 O O . ALA A 1 251 ? 1.739 -4.413 15.842 1.00 85.06 251 ALA A O 1
ATOM 1986 N N . GLY A 1 252 ? 2.066 -6.155 14.465 1.00 81.00 252 GLY A N 1
ATOM 1987 C CA . GLY A 1 252 ? 3.486 -6.340 14.779 1.00 81.00 252 GLY A CA 1
ATOM 1988 C C . GLY A 1 252 ? 4.431 -5.377 14.058 1.00 81.00 252 GLY A C 1
ATOM 1989 O O . GLY A 1 252 ? 5.628 -5.576 14.129 1.00 81.00 252 GLY A O 1
ATOM 1990 N N . GLY A 1 253 ? 3.935 -4.364 13.351 1.00 78.12 253 GLY A N 1
ATOM 1991 C CA . GLY A 1 253 ? 4.767 -3.439 12.581 1.00 78.12 253 GLY A CA 1
ATOM 1992 C C . GLY A 1 253 ? 4.092 -2.086 12.406 1.00 78.12 253 GLY A C 1
ATOM 1993 O O . GLY A 1 253 ? 3.012 -1.844 12.958 1.00 78.12 253 GLY A O 1
ATOM 1994 N N . THR A 1 254 ? 4.712 -1.211 11.621 1.00 76.94 254 THR A N 1
ATOM 1995 C CA . THR A 1 254 ? 4.106 0.062 11.212 1.00 76.94 254 THR A CA 1
ATOM 1996 C C . THR A 1 254 ? 2.860 -0.215 10.384 1.00 76.94 254 THR A C 1
ATOM 1998 O O . THR A 1 254 ? 2.868 -1.112 9.543 1.00 76.94 254 THR A O 1
ATOM 2001 N N . ILE A 1 255 ? 1.779 0.527 10.612 1.00 74.56 255 ILE A N 1
ATOM 2002 C CA . ILE A 1 255 ? 0.533 0.338 9.871 1.00 74.56 255 ILE A CA 1
ATOM 2003 C C . ILE A 1 255 ? 0.242 1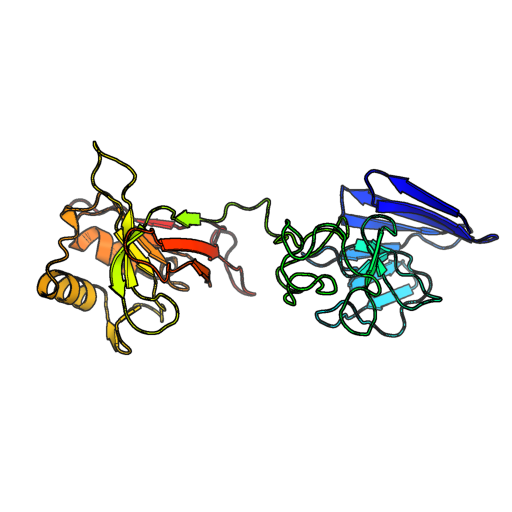.520 8.956 1.00 74.56 255 ILE A C 1
ATOM 2005 O O . ILE A 1 255 ? 0.464 2.666 9.329 1.00 74.56 255 ILE A O 1
ATOM 2009 N N . ASP A 1 256 ? -0.276 1.218 7.771 1.00 71.44 256 ASP A N 1
ATOM 2010 C CA . ASP A 1 256 ? -1.011 2.175 6.949 1.00 71.44 256 ASP A CA 1
ATOM 2011 C C . ASP A 1 256 ? -2.483 1.870 7.087 1.00 71.44 256 ASP A C 1
ATOM 2013 O O . ASP A 1 256 ? -2.904 0.727 6.866 1.00 71.44 256 ASP A O 1
ATOM 2017 N N . THR A 1 257 ? -3.262 2.887 7.420 1.00 69.56 257 THR A N 1
ATOM 2018 C CA . THR A 1 257 ? -4.696 2.737 7.616 1.00 69.56 257 THR A CA 1
ATOM 2019 C C . THR A 1 257 ? -5.437 3.681 6.689 1.00 69.56 257 THR A C 1
ATOM 2021 O O . THR A 1 257 ? -5.040 4.817 6.475 1.00 69.56 257 THR A O 1
ATOM 2024 N N . THR A 1 258 ? -6.531 3.181 6.130 1.00 72.62 258 THR A N 1
ATOM 2025 C CA . THR A 1 258 ? -7.534 3.972 5.421 1.00 72.62 258 THR A CA 1
ATOM 2026 C C . THR A 1 258 ? -8.854 3.782 6.153 1.00 72.62 258 THR A C 1
ATOM 2028 O O . THR A 1 258 ? -9.364 2.658 6.252 1.00 72.62 258 THR A O 1
ATOM 2031 N N . ALA A 1 259 ? -9.387 4.866 6.704 1.00 72.56 259 ALA A N 1
ATOM 2032 C CA . ALA A 1 259 ? -10.701 4.896 7.321 1.00 72.56 259 ALA A CA 1
ATOM 2033 C C . ALA A 1 259 ? -11.683 5.564 6.355 1.00 72.56 259 ALA A C 1
ATOM 2035 O O . ALA A 1 259 ? -11.448 6.658 5.856 1.00 72.56 259 ALA A O 1
ATOM 2036 N N . TRP A 1 260 ? -12.783 4.879 6.060 1.00 77.56 260 TRP A N 1
ATOM 2037 C CA . TRP A 1 260 ? -13.941 5.478 5.415 1.00 77.56 260 TRP A CA 1
ATOM 2038 C C . TRP A 1 260 ? -14.990 5.719 6.491 1.00 77.56 260 TRP A C 1
ATOM 2040 O O . TRP A 1 260 ? -15.575 4.755 7.000 1.00 77.56 260 TRP A O 1
ATOM 2050 N N . ILE A 1 261 ? -15.177 6.988 6.842 1.00 75.38 261 ILE A N 1
ATOM 2051 C CA . ILE A 1 261 ? -16.130 7.448 7.848 1.00 75.38 261 ILE A CA 1
ATOM 2052 C C . ILE A 1 261 ? -17.309 8.074 7.098 1.00 75.38 261 ILE A C 1
ATOM 2054 O O . ILE A 1 261 ? -17.111 9.003 6.311 1.00 75.38 261 ILE A O 1
ATOM 2058 N N . PRO A 1 262 ? -18.530 7.552 7.261 1.00 72.25 262 PRO A N 1
ATOM 2059 C CA . PRO A 1 262 ? -19.686 8.121 6.591 1.00 72.25 262 PRO A CA 1
ATOM 2060 C C . PRO A 1 262 ? -20.074 9.484 7.178 1.00 72.25 262 PRO A C 1
ATOM 2062 O O . PRO A 1 262 ? -20.140 9.640 8.389 1.00 72.25 262 PRO A O 1
ATOM 2065 N N . GLN A 1 263 ? -20.436 10.440 6.316 1.00 68.88 263 GLN A N 1
ATOM 2066 C CA . GLN A 1 263 ? -20.951 11.759 6.728 1.00 68.88 263 GLN A CA 1
ATOM 2067 C C . GLN A 1 263 ? -22.456 11.769 7.054 1.00 68.88 263 GLN A C 1
ATOM 2069 O O . GLN A 1 263 ? -22.992 12.788 7.479 1.00 68.88 263 GLN A O 1
ATOM 2074 N N . LYS A 1 264 ? -23.161 10.655 6.823 1.00 66.00 264 LYS A N 1
ATOM 2075 C CA . LYS A 1 264 ? -24.607 10.531 7.035 1.00 66.00 264 LYS A CA 1
ATOM 2076 C C . LYS A 1 264 ? -24.910 9.433 8.047 1.00 66.00 264 LYS A C 1
ATOM 2078 O O . LYS A 1 264 ? -24.341 8.342 7.985 1.00 66.00 264 LYS A O 1
ATOM 2083 N N . GLU A 1 265 ? -25.859 9.717 8.932 1.00 64.62 265 GLU A N 1
ATOM 2084 C CA . GLU A 1 265 ? -26.344 8.783 9.943 1.00 64.62 265 GLU A CA 1
ATOM 2085 C C . GLU A 1 265 ? -26.925 7.505 9.299 1.00 64.62 265 GLU A C 1
ATOM 2087 O O . GLU A 1 265 ? -27.539 7.545 8.230 1.00 64.62 265 GLU A O 1
ATOM 2092 N N . GLY A 1 266 ? -26.687 6.346 9.922 1.00 66.56 266 GLY A N 1
ATOM 2093 C CA . GLY A 1 266 ? -27.147 5.035 9.436 1.00 66.56 266 GLY A CA 1
ATOM 2094 C C . GLY A 1 266 ? -26.172 4.275 8.525 1.00 66.56 266 GLY A C 1
ATOM 2095 O O . GLY A 1 266 ? -26.396 3.096 8.246 1.00 66.56 266 GLY A O 1
ATOM 2096 N N . TYR A 1 267 ? -25.064 4.889 8.104 1.00 71.25 267 TYR A N 1
ATOM 2097 C CA . TYR A 1 267 ? -23.989 4.204 7.381 1.00 71.25 267 TYR A CA 1
ATOM 2098 C C . TYR A 1 267 ? -22.906 3.695 8.339 1.00 71.25 267 TYR A C 1
ATOM 2100 O O . TYR A 1 267 ? -22.732 4.204 9.442 1.00 71.25 267 TYR A O 1
ATOM 2108 N N . TYR A 1 268 ? -22.162 2.673 7.911 1.00 82.75 268 TYR A N 1
ATOM 2109 C CA . TYR A 1 268 ? -21.136 2.045 8.740 1.00 82.75 268 TYR A CA 1
ATOM 2110 C C . TYR A 1 268 ? -19.720 2.397 8.305 1.00 82.75 268 TYR A C 1
ATOM 2112 O O . TYR A 1 268 ? -19.392 2.305 7.123 1.00 82.75 268 TYR A O 1
ATOM 2120 N N . THR A 1 269 ? -18.844 2.628 9.274 1.00 84.62 269 THR A N 1
ATOM 2121 C CA . THR A 1 269 ? -17.416 2.835 9.045 1.00 84.62 269 THR A CA 1
ATOM 2122 C C . THR A 1 269 ? -16.776 1.588 8.426 1.00 84.62 269 THR A C 1
ATOM 2124 O O 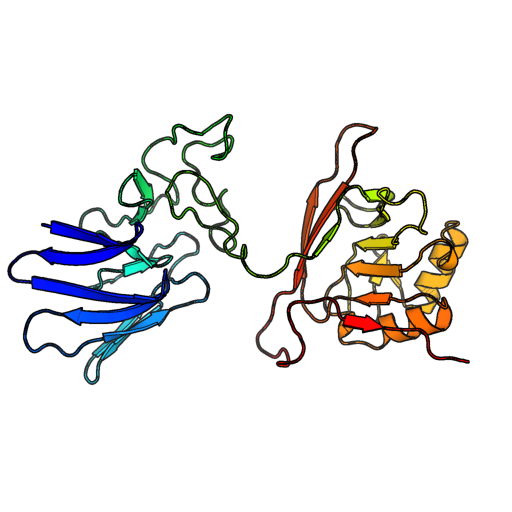. THR A 1 269 ? -17.139 0.433 8.710 1.00 84.62 269 THR A O 1
ATOM 2127 N N . LYS A 1 270 ? -15.794 1.813 7.553 1.00 85.88 270 LYS A N 1
ATOM 2128 C CA . LYS A 1 270 ? -14.898 0.769 7.051 1.00 85.88 270 LYS A CA 1
ATOM 2129 C C . LYS A 1 270 ? -13.466 1.183 7.331 1.00 85.88 270 LYS A C 1
ATOM 2131 O O . LYS A 1 270 ? -13.004 2.183 6.801 1.00 85.88 270 LYS A O 1
ATOM 2136 N N . ILE A 1 271 ? -12.745 0.356 8.076 1.00 84.75 271 ILE A N 1
ATOM 2137 C CA . ILE A 1 271 ? -11.322 0.563 8.339 1.00 84.75 271 ILE A CA 1
ATOM 2138 C C . ILE A 1 271 ? -10.548 -0.528 7.614 1.00 84.75 271 ILE A C 1
ATOM 2140 O O . ILE A 1 271 ? -10.812 -1.720 7.790 1.00 84.75 271 ILE A O 1
ATOM 2144 N N . SER A 1 272 ? -9.615 -0.137 6.754 1.00 79.94 272 SER A N 1
ATOM 2145 C CA . SER A 1 272 ? -8.724 -1.067 6.063 1.00 79.94 272 SER A CA 1
ATOM 2146 C C . SER A 1 272 ? -7.293 -0.738 6.424 1.00 79.94 272 SER A C 1
ATOM 2148 O O . SER A 1 272 ? -6.868 0.401 6.277 1.00 79.94 272 SER A O 1
ATOM 2150 N N . MET A 1 273 ? -6.560 -1.743 6.888 1.00 77.50 273 MET A N 1
ATOM 2151 C CA . MET A 1 273 ? -5.171 -1.571 7.292 1.00 77.50 273 MET A CA 1
ATOM 2152 C C . MET A 1 273 ? -4.229 -2.481 6.511 1.00 77.50 273 MET A C 1
ATOM 2154 O O . MET A 1 273 ? -4.596 -3.575 6.053 1.00 77.50 273 MET A O 1
ATOM 2158 N N . ARG A 1 274 ? -2.972 -2.057 6.474 1.00 73.38 274 ARG A N 1
ATOM 2159 C CA . ARG A 1 274 ? -1.827 -2.828 6.019 1.00 73.38 274 ARG A CA 1
ATOM 2160 C C . ARG A 1 274 ? -0.701 -2.700 7.035 1.00 73.38 274 ARG A C 1
ATOM 2162 O O . ARG A 1 274 ? -0.443 -1.614 7.522 1.00 73.38 274 ARG A O 1
ATOM 2169 N N . ILE A 1 275 ? -0.011 -3.803 7.316 1.00 72.94 275 ILE A N 1
ATOM 2170 C CA . ILE A 1 275 ? 1.245 -3.774 8.075 1.00 72.94 275 ILE A CA 1
ATOM 2171 C C . ILE A 1 275 ? 2.386 -3.588 7.066 1.00 72.94 275 ILE A C 1
ATOM 2173 O O . ILE A 1 275 ? 2.543 -4.406 6.151 1.00 72.94 275 ILE A O 1
ATOM 2177 N N . ARG A 1 276 ? 3.127 -2.485 7.190 1.00 65.56 276 ARG A N 1
ATOM 2178 C CA . ARG A 1 276 ? 4.380 -2.211 6.483 1.00 65.56 276 ARG A CA 1
ATOM 2179 C C . ARG A 1 276 ? 5.534 -2.901 7.195 1.00 65.56 276 ARG A C 1
ATOM 2181 O O . ARG A 1 276 ? 5.561 -2.965 8.420 1.00 65.56 276 ARG A O 1
ATOM 2188 N N . ARG A 1 277 ? 6.494 -3.362 6.394 1.00 61.44 277 ARG A N 1
ATOM 2189 C CA . ARG A 1 277 ? 7.798 -3.813 6.871 1.00 61.44 277 ARG A CA 1
ATOM 2190 C C . ARG A 1 277 ? 8.796 -2.675 6.681 1.00 61.44 277 ARG A C 1
ATOM 2192 O O . ARG A 1 277 ? 8.873 -2.138 5.575 1.00 61.44 277 ARG A O 1
ATOM 2199 N N . LEU A 1 278 ? 9.525 -2.315 7.727 1.00 61.94 278 LEU A N 1
ATOM 2200 C CA . LEU A 1 278 ? 10.612 -1.341 7.699 1.00 61.94 278 LEU A CA 1
ATOM 2201 C C . LEU A 1 278 ? 11.982 -2.047 7.727 1.00 61.94 278 LEU A C 1
ATOM 2203 O O . LEU A 1 278 ? 12.069 -3.204 8.155 1.00 61.94 278 LEU A O 1
ATOM 2207 N N . PRO A 1 279 ? 13.062 -1.384 7.267 1.00 49.75 279 PRO A N 1
ATOM 2208 C CA . PRO A 1 279 ? 14.425 -1.879 7.457 1.00 49.75 279 PRO A CA 1
ATOM 2209 C C . PRO A 1 279 ? 14.697 -2.112 8.954 1.00 49.75 279 PRO A C 1
ATOM 2211 O O . PRO A 1 279 ? 14.618 -1.173 9.740 1.00 49.75 279 PRO A O 1
ATOM 2214 N N . GLY A 1 280 ? 14.959 -3.364 9.345 1.00 62.12 280 GLY A N 1
ATOM 2215 C CA . GLY A 1 280 ? 15.147 -3.783 10.745 1.00 62.12 280 GLY A CA 1
ATOM 2216 C C . GLY A 1 280 ? 14.060 -4.710 11.309 1.00 62.12 280 GLY A C 1
ATOM 2217 O O . GLY A 1 280 ? 14.261 -5.294 12.369 1.00 62.12 280 GLY A O 1
ATOM 2218 N N . ASP A 1 281 ? 12.937 -4.900 10.607 1.00 62.41 281 ASP A N 1
ATOM 2219 C CA . ASP A 1 281 ? 11.876 -5.822 11.041 1.00 62.41 281 ASP A CA 1
ATOM 2220 C C . ASP A 1 281 ? 12.260 -7.297 10.849 1.00 62.41 281 ASP A C 1
ATOM 2222 O O . ASP A 1 281 ? 12.743 -7.699 9.775 1.00 62.41 281 ASP A O 1
ATOM 2226 N N . LEU A 1 282 ? 11.965 -8.122 11.857 1.00 62.41 282 LEU A N 1
ATOM 2227 C CA . LEU A 1 282 ? 12.303 -9.543 11.863 1.00 62.41 282 LEU A CA 1
ATOM 2228 C C . LEU A 1 282 ? 11.441 -10.324 10.844 1.00 62.41 282 LEU A C 1
ATOM 2230 O O . LEU A 1 282 ? 10.327 -9.902 10.518 1.00 62.41 282 LEU A O 1
ATOM 2234 N N . PRO A 1 283 ? 11.925 -11.446 10.277 1.00 58.06 283 PRO A N 1
ATOM 2235 C CA . PRO A 1 283 ? 11.167 -12.253 9.310 1.00 58.06 283 PRO A CA 1
ATOM 2236 C C . PRO A 1 283 ? 9.777 -12.709 9.798 1.00 58.06 283 PRO A C 1
ATOM 2238 O O . PRO A 1 283 ? 8.852 -12.846 8.995 1.00 58.06 283 PRO A O 1
ATOM 2241 N N . GLU A 1 284 ? 9.621 -12.911 11.104 1.00 55.97 284 GLU A N 1
ATOM 2242 C CA . GLU A 1 284 ? 8.387 -13.291 11.797 1.00 55.97 284 GLU A CA 1
ATOM 2243 C C . GLU A 1 284 ? 7.375 -12.143 11.969 1.00 55.97 284 GLU A C 1
ATOM 2245 O O . GLU A 1 284 ? 6.213 -12.396 12.307 1.00 55.97 284 GLU A O 1
ATOM 2250 N N . ASP A 1 285 ? 7.750 -10.896 11.661 1.00 57.22 285 ASP A N 1
ATOM 2251 C CA . ASP A 1 285 ? 6.849 -9.734 11.604 1.00 57.22 285 ASP A CA 1
ATOM 2252 C C . ASP A 1 285 ? 6.022 -9.741 10.301 1.00 57.22 285 ASP A C 1
ATOM 2254 O O . ASP A 1 285 ? 5.970 -8.796 9.511 1.00 57.22 285 ASP A O 1
ATOM 2258 N N . ILE A 1 286 ? 5.372 -10.881 10.064 1.00 54.41 286 ILE A N 1
ATOM 2259 C CA . ILE A 1 286 ? 4.558 -11.197 8.892 1.00 54.41 286 ILE A CA 1
ATOM 2260 C C . ILE A 1 286 ? 3.400 -10.191 8.770 1.00 54.41 286 ILE A C 1
ATOM 2262 O O . ILE A 1 286 ? 2.899 -9.670 9.763 1.00 54.41 286 ILE A O 1
ATOM 2266 N N . TYR A 1 287 ? 2.915 -9.986 7.536 1.00 62.06 287 TYR A N 1
ATOM 2267 C CA . TYR A 1 287 ? 1.758 -9.173 7.103 1.00 62.06 287 TYR A CA 1
ATOM 2268 C C . TYR A 1 287 ? 0.392 -9.510 7.761 1.00 62.06 287 TYR A C 1
ATOM 2270 O O . TYR A 1 287 ? -0.656 -9.455 7.111 1.00 62.06 287 TYR A O 1
ATOM 2278 N N . ARG A 1 288 ? 0.353 -9.937 9.024 1.00 70.56 288 ARG A N 1
ATOM 2279 C CA . ARG A 1 288 ? -0.840 -10.351 9.761 1.00 70.56 288 ARG A CA 1
ATOM 2280 C C . ARG A 1 288 ? -0.779 -9.821 11.188 1.00 70.56 288 ARG A C 1
ATOM 2282 O O . ARG A 1 288 ? 0.279 -9.720 11.791 1.00 70.56 288 ARG A O 1
ATOM 2289 N N . LEU A 1 289 ? -1.950 -9.527 11.741 1.00 83.81 289 LEU A N 1
ATOM 2290 C CA . LEU A 1 289 ? -2.070 -9.228 13.163 1.00 83.81 289 LEU A CA 1
ATOM 2291 C C . LEU A 1 289 ? -1.679 -10.464 13.980 1.00 83.81 289 LEU A C 1
ATOM 2293 O O . LEU A 1 289 ? -2.250 -11.542 13.749 1.00 83.81 289 LEU A O 1
ATOM 2297 N N . LYS A 1 290 ? -0.774 -10.279 14.944 1.00 87.44 290 LYS A N 1
ATOM 2298 C CA . LYS A 1 290 ? -0.442 -11.278 15.966 1.00 87.44 290 LYS A CA 1
ATOM 2299 C C . LYS A 1 290 ? -1.647 -11.448 16.893 1.00 87.44 290 LYS A C 1
ATOM 2301 O O . LYS A 1 290 ? -2.435 -10.515 17.054 1.00 87.44 290 LYS A O 1
ATOM 2306 N N . THR A 1 291 ? -1.850 -12.657 17.407 1.00 92.25 291 THR A N 1
ATOM 2307 C CA . THR A 1 291 ? -2.985 -12.995 18.281 1.00 92.25 291 THR A CA 1
ATOM 2308 C C . THR A 1 291 ? -2.442 -13.391 19.643 1.00 92.25 291 THR A C 1
ATOM 2310 O O . THR A 1 291 ? -1.517 -14.191 19.701 1.00 92.25 291 THR A O 1
ATOM 2313 N N . TYR A 1 292 ? -3.035 -12.836 20.691 1.00 94.44 292 TYR A N 1
ATOM 2314 C CA . TYR A 1 292 ? -2.657 -13.009 22.085 1.00 94.44 292 TYR A CA 1
ATOM 2315 C C . TYR A 1 292 ? -3.877 -13.559 22.812 1.00 94.44 292 TYR A C 1
ATOM 2317 O O . TYR A 1 292 ? -4.944 -12.934 22.804 1.00 94.44 292 TYR A O 1
ATOM 2325 N N . SER A 1 293 ? -3.738 -14.763 23.350 1.00 96.12 293 SER A N 1
ATOM 2326 C CA . SER A 1 293 ? -4.773 -15.393 24.162 1.00 96.12 293 SER A CA 1
ATOM 2327 C C . SER A 1 293 ? -4.511 -15.074 25.635 1.00 96.12 293 SER A C 1
ATOM 2329 O O . SER A 1 293 ? -3.340 -14.998 26.010 1.00 96.12 293 SER A O 1
ATOM 2331 N N . PRO A 1 294 ? -5.560 -14.900 26.454 1.00 94.00 294 PRO A N 1
ATOM 2332 C CA . PRO A 1 294 ? -5.400 -14.785 27.899 1.00 94.00 294 PRO A CA 1
ATOM 2333 C C . PRO A 1 294 ? -4.730 -16.044 28.453 1.00 94.00 294 PRO A C 1
ATOM 2335 O O . PRO A 1 294 ? -5.116 -17.157 28.075 1.00 94.00 294 PRO A O 1
ATOM 2338 N N . HIS A 1 295 ? -3.747 -15.880 29.331 1.00 90.38 295 HIS A N 1
ATOM 2339 C CA . HIS A 1 295 ? -3.217 -16.995 30.105 1.00 90.38 295 HIS A CA 1
ATOM 2340 C C . HIS A 1 295 ? -4.215 -17.394 31.200 1.00 90.38 295 HIS A C 1
ATOM 2342 O O . HIS A 1 295 ? -4.849 -16.515 31.789 1.00 90.38 295 HIS A O 1
ATOM 2348 N N . PRO A 1 296 ? -4.378 -18.700 31.478 1.00 76.31 296 PRO A N 1
ATOM 2349 C CA . PRO A 1 296 ? -5.105 -19.131 32.661 1.00 76.31 296 PRO A CA 1
ATOM 2350 C C . PRO A 1 296 ? -4.390 -18.588 33.903 1.00 76.31 296 PRO A C 1
ATOM 2352 O O . PRO A 1 296 ? -3.169 -18.709 34.017 1.00 76.31 296 PRO A O 1
ATOM 2355 N N . SER A 1 297 ? -5.165 -17.948 34.777 1.00 59.19 297 SER A N 1
ATOM 2356 C CA . SER A 1 297 ? -4.749 -17.500 36.109 1.00 59.19 297 SER A CA 1
ATOM 2357 C C . SER A 1 297 ? -4.397 -18.671 37.014 1.00 59.19 297 SER A C 1
ATOM 2359 O O . SER A 1 297 ? -5.185 -19.647 36.982 1.00 59.19 297 SER A O 1
#

Organism: Pseudomonas putida (NCBI:txid303)

Secondary structure (DSSP, 8-state):
-EEEEETTEEEEEEETTEEEEEEEETTEEEEEEESSSPPPEEEEE-TT--EEEEE-SS-EEE----TTS--S---S-SB-GGGPBPBTTTTBEEHHHHTEEE-TTSBBSS--TTTTTSTT-S-TTBSGGG-TTTEE-TTSSS-EETTTTS--EEEEEEEEEEE-SSS--EEEEE---SSSPPEEEEE--EETTEEEETTEEE-HHHHHHHHHHTT--GGGSSEEEEESTTGGGSSHHHHHHHHHTS-EEE-SSEEEEEEE--SSTT--EEEEEEEEPPTT--TT--SS-EEEPPPP-

Foldseek 3Di:
DDFDDDPQATAWDDDPPKIKGFDDDVLAGQWIDIPDPDFIWGFDADPLNFGQWTDDPVDIDGWDADLLFDTPDDDPDQAGGSSFGQDPVQRWGCALNNPWTRHPVSWTPDFAPQPPPHQQHPGRTHALVSRSVQWGDRNSHHIDRVCVPFDWPKQAQWDFLDADDDQGAGWTWHDPDPPAQTEIEGAFEDDAQFTADNNDTDHLVRVCVVCVVSVNQLVSHQEYEYNYAQNLVHCRQQVNQQVRVHKYWYQNHGKDKDWDDDPDPPHGIMIIMWHDDDVPDDPVSDRGTDIHHHDDD